Protein AF-A0A935E9D1-F1 (afdb_monomer_lite)

Structure (mmCIF, N/CA/C/O backbone):
data_AF-A0A935E9D1-F1
#
_entry.id   AF-A0A935E9D1-F1
#
loop_
_atom_site.group_PDB
_atom_site.id
_atom_site.type_symbol
_atom_site.label_atom_id
_atom_site.label_alt_id
_atom_site.label_comp_id
_atom_site.label_asym_id
_atom_site.label_entity_id
_atom_site.label_seq_id
_atom_site.pdbx_PDB_ins_code
_atom_site.Cartn_x
_atom_site.Cartn_y
_atom_site.Cartn_z
_atom_site.occupancy
_atom_site.B_iso_or_equiv
_atom_site.auth_seq_id
_atom_site.auth_comp_id
_atom_site.auth_asym_id
_atom_site.auth_atom_id
_atom_site.pdbx_PDB_model_num
ATOM 1 N N . MET A 1 1 ? 6.656 -57.346 48.195 1.00 45.12 1 MET A N 1
ATOM 2 C CA . MET A 1 1 ? 5.787 -56.148 48.156 1.00 45.12 1 MET A CA 1
ATOM 3 C C . MET A 1 1 ? 5.168 -56.020 46.768 1.00 45.12 1 MET A C 1
ATOM 5 O O . MET A 1 1 ? 5.898 -55.745 45.829 1.00 45.12 1 MET A O 1
ATOM 9 N N . GLY A 1 2 ? 3.864 -56.265 46.610 1.00 57.28 2 GLY A N 1
ATOM 10 C CA . GLY A 1 2 ? 3.150 -55.960 45.361 1.00 57.28 2 GLY A CA 1
ATOM 11 C C . GLY A 1 2 ? 2.665 -54.502 45.363 1.00 57.28 2 GLY A C 1
ATOM 12 O O . GLY A 1 2 ? 2.294 -54.016 46.435 1.00 57.28 2 GLY A O 1
ATOM 13 N N . PRO A 1 3 ? 2.671 -53.785 44.225 1.00 51.19 3 PRO A N 1
ATOM 14 C CA . PRO A 1 3 ? 2.202 -52.402 44.175 1.00 51.19 3 PRO A CA 1
ATOM 15 C C . PRO A 1 3 ? 0.739 -52.309 44.640 1.00 51.19 3 PRO A C 1
ATOM 17 O O . PRO A 1 3 ? -0.125 -53.074 44.205 1.00 51.19 3 PRO A O 1
ATOM 20 N N . SER A 1 4 ? 0.477 -51.395 45.578 1.00 56.41 4 SER A N 1
ATOM 21 C CA . SER A 1 4 ? -0.816 -51.240 46.248 1.00 56.41 4 SER A CA 1
ATOM 22 C C . SER A 1 4 ? -1.916 -50.811 45.267 1.00 56.41 4 SER A C 1
ATOM 24 O O . SER A 1 4 ? -1.680 -50.059 44.325 1.00 56.41 4 SER A O 1
ATOM 26 N N . ARG A 1 5 ? -3.157 -51.269 45.494 1.00 59.28 5 ARG A N 1
ATOM 27 C CA . ARG A 1 5 ? -4.349 -51.028 44.644 1.00 59.28 5 ARG A CA 1
ATOM 28 C C . ARG A 1 5 ? -4.553 -49.567 44.190 1.00 59.28 5 ARG A C 1
ATOM 30 O O . ARG A 1 5 ? -5.165 -49.364 43.148 1.00 59.28 5 ARG A O 1
ATOM 37 N N . ARG A 1 6 ? -4.029 -48.577 44.929 1.00 57.31 6 ARG A N 1
ATOM 38 C CA . ARG A 1 6 ? -4.111 -47.136 44.617 1.00 57.31 6 ARG A CA 1
ATOM 39 C C . ARG A 1 6 ? -3.286 -46.705 43.394 1.00 57.31 6 ARG A C 1
ATOM 41 O O . ARG A 1 6 ? -3.688 -45.767 42.714 1.00 57.31 6 ARG A O 1
ATOM 48 N N . SER A 1 7 ? -2.173 -47.376 43.079 1.00 57.97 7 SER A N 1
ATOM 49 C CA . SER A 1 7 ? -1.353 -47.017 41.906 1.00 57.97 7 SER A CA 1
ATOM 50 C C . SER A 1 7 ? -1.991 -47.470 40.592 1.00 57.97 7 SER A C 1
ATOM 52 O O . SER A 1 7 ? -1.892 -46.787 39.577 1.00 57.97 7 SER A O 1
ATOM 54 N N . ARG A 1 8 ? -2.724 -48.588 40.629 1.00 64.75 8 ARG A N 1
ATOM 55 C CA . ARG A 1 8 ? -3.438 -49.133 39.468 1.00 64.75 8 ARG A CA 1
ATOM 56 C C . ARG A 1 8 ? -4.615 -48.246 39.069 1.00 64.75 8 ARG A C 1
ATOM 58 O O . ARG A 1 8 ? -4.820 -48.022 37.886 1.00 64.75 8 ARG A O 1
ATOM 65 N N . THR A 1 9 ? -5.357 -47.702 40.035 1.00 67.75 9 THR A N 1
ATOM 66 C CA . THR A 1 9 ? -6.478 -46.787 39.758 1.00 67.75 9 THR A CA 1
ATOM 67 C C . THR A 1 9 ? -6.006 -45.438 39.219 1.00 67.75 9 THR A C 1
ATOM 69 O O . THR A 1 9 ? -6.605 -44.929 38.281 1.00 67.75 9 THR A O 1
ATOM 72 N N . ALA A 1 10 ? -4.909 -44.884 39.749 1.00 69.25 10 ALA A N 1
ATOM 73 C CA . ALA A 1 10 ? -4.337 -43.631 39.250 1.00 69.25 10 ALA A CA 1
ATOM 74 C C . ALA A 1 10 ? -3.816 -43.765 37.807 1.00 69.25 10 ALA A C 1
ATOM 76 O O . ALA A 1 10 ? -4.046 -42.881 36.987 1.00 69.25 10 ALA A O 1
ATOM 77 N N . PHE A 1 11 ? -3.192 -44.901 37.477 1.00 73.50 11 PHE A N 1
ATOM 78 C CA . PHE A 1 11 ? -2.735 -45.198 36.119 1.00 73.50 11 PHE A CA 1
ATOM 79 C C . PHE A 1 11 ? -3.892 -45.243 35.107 1.00 73.50 11 PHE A C 1
ATOM 81 O O . PHE A 1 11 ? -3.803 -44.634 34.045 1.00 73.50 11 PHE A O 1
ATOM 88 N N . TRP A 1 12 ? -5.007 -45.899 35.453 1.00 76.12 12 TRP A N 1
ATOM 89 C CA . TRP A 1 12 ? -6.177 -45.967 34.570 1.00 76.12 12 TRP A CA 1
ATOM 90 C C . TRP A 1 12 ? -6.876 -44.616 34.385 1.00 76.12 12 TRP A C 1
ATOM 92 O O . TRP A 1 12 ? -7.316 -44.318 33.280 1.00 76.12 12 TRP A O 1
ATOM 102 N N . VAL A 1 13 ? -6.935 -43.774 35.421 1.00 79.44 13 VAL A N 1
ATOM 103 C CA . VAL A 1 13 ? -7.521 -42.424 35.311 1.00 79.44 13 VAL A CA 1
ATOM 104 C C . VAL A 1 13 ? -6.702 -41.540 34.367 1.00 79.44 13 VAL A C 1
ATOM 106 O O . VAL A 1 13 ? -7.280 -40.876 33.510 1.00 79.44 13 VAL A O 1
ATOM 109 N N . VAL A 1 14 ? -5.369 -41.569 34.472 1.00 77.94 14 VAL A N 1
ATOM 110 C CA . VAL A 1 14 ? -4.488 -40.803 33.572 1.00 77.94 14 VAL A CA 1
ATOM 111 C C . VAL A 1 14 ? -4.582 -41.327 32.138 1.00 77.94 14 VAL A C 1
ATOM 113 O O . VAL A 1 14 ? -4.739 -40.532 31.219 1.00 77.94 14 VAL A O 1
ATOM 116 N N . ALA A 1 15 ? -4.576 -42.650 31.938 1.00 80.12 15 ALA A N 1
ATOM 117 C CA . ALA A 1 15 ? -4.695 -43.245 30.606 1.00 80.12 15 ALA A CA 1
ATOM 118 C C . ALA A 1 15 ? -6.020 -42.879 29.908 1.00 80.12 15 ALA A C 1
ATOM 120 O O . ALA A 1 15 ? -6.023 -42.549 28.724 1.00 80.12 15 ALA A O 1
ATOM 121 N N . ILE A 1 16 ? -7.138 -42.887 30.643 1.00 85.38 16 ILE A N 1
ATOM 122 C CA . ILE A 1 16 ? -8.452 -42.501 30.109 1.00 85.38 16 ILE A CA 1
ATOM 123 C C . ILE A 1 16 ? -8.496 -41.000 29.800 1.00 85.38 16 ILE A C 1
ATOM 125 O O . ILE A 1 16 ? -8.962 -40.619 28.729 1.00 85.38 16 ILE A O 1
ATOM 129 N N . ALA A 1 17 ? -7.974 -40.147 30.686 1.00 82.75 17 ALA A N 1
ATOM 130 C CA . ALA A 1 17 ? -7.919 -38.705 30.446 1.00 82.75 17 ALA A CA 1
ATOM 131 C C . ALA A 1 17 ? -7.072 -38.363 29.207 1.00 82.75 17 ALA A C 1
ATOM 133 O O . ALA A 1 17 ? -7.501 -37.566 28.375 1.00 82.75 17 ALA A O 1
ATOM 134 N N . SER A 1 18 ? -5.915 -39.009 29.031 1.00 80.44 18 SER A N 1
ATOM 135 C CA . SER A 1 18 ? -5.076 -38.832 27.840 1.00 80.44 18 SER A CA 1
ATOM 136 C C . SER A 1 18 ? -5.777 -39.291 26.559 1.00 80.44 18 SER A C 1
ATOM 138 O O . SER A 1 18 ? -5.725 -38.579 25.561 1.00 80.44 18 SER A O 1
ATOM 140 N N . LEU A 1 19 ? -6.479 -40.430 26.581 1.00 86.69 19 LEU A N 1
ATOM 141 C CA . LEU A 1 19 ? -7.245 -40.909 25.424 1.00 86.69 19 LEU A CA 1
ATOM 142 C C . LEU A 1 19 ? -8.393 -39.961 25.048 1.00 86.69 19 LEU A C 1
ATOM 144 O O . LEU A 1 19 ? -8.610 -39.715 23.863 1.00 86.69 19 LEU A O 1
ATOM 148 N N . LEU A 1 20 ? -9.090 -39.387 26.033 1.00 87.25 20 LEU A N 1
ATOM 149 C CA . LEU A 1 20 ? -10.159 -38.412 25.792 1.00 87.25 20 LEU A CA 1
ATOM 150 C C . LEU A 1 20 ? -9.627 -37.108 25.186 1.00 87.25 20 LEU A C 1
ATOM 152 O O . LEU A 1 20 ? -10.236 -36.576 24.261 1.00 87.25 20 LEU A O 1
ATOM 156 N N . VAL A 1 21 ? -8.477 -36.616 25.659 1.00 85.38 21 VAL A N 1
ATOM 157 C CA . VAL A 1 21 ? -7.829 -35.421 25.093 1.00 85.38 21 VA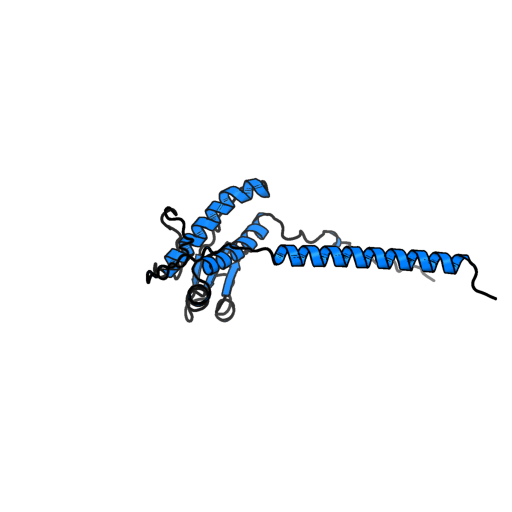L A CA 1
ATOM 158 C C . VAL A 1 21 ? -7.369 -35.677 23.656 1.00 85.38 21 VAL A C 1
ATOM 160 O O . VAL A 1 21 ? -7.621 -34.850 22.786 1.00 85.38 21 VAL A O 1
ATOM 163 N N . ILE A 1 22 ? -6.758 -36.834 23.3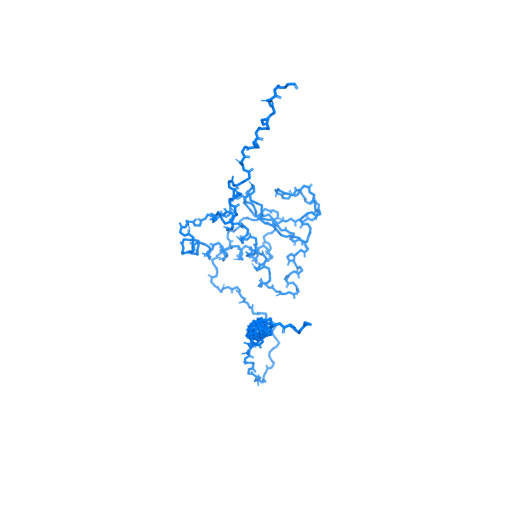78 1.00 86.31 22 ILE A N 1
ATOM 164 C CA . ILE A 1 22 ? -6.323 -37.200 22.020 1.00 86.31 22 ILE A CA 1
ATOM 165 C C . ILE A 1 22 ? -7.525 -37.309 21.071 1.00 86.31 22 ILE A C 1
ATOM 167 O O . ILE A 1 22 ? -7.464 -36.802 19.953 1.00 86.31 22 ILE A O 1
ATOM 171 N N . ALA A 1 23 ? -8.633 -37.911 21.515 1.00 85.94 23 ALA A N 1
ATOM 172 C CA . ALA A 1 23 ? -9.854 -38.010 20.716 1.00 85.94 23 ALA A CA 1
ATOM 173 C C . ALA A 1 23 ? -10.480 -36.633 20.423 1.00 85.94 23 ALA A C 1
ATOM 175 O O . ALA A 1 23 ? -10.897 -36.383 19.295 1.00 85.94 23 ALA A O 1
ATOM 176 N N . LEU A 1 24 ? -10.498 -35.727 21.408 1.00 83.81 24 LEU A N 1
ATOM 177 C CA . LEU A 1 24 ? -10.980 -34.352 21.234 1.00 83.81 24 LEU A CA 1
ATOM 178 C C . LEU A 1 24 ? -10.122 -33.565 20.240 1.00 83.81 24 LEU A C 1
ATOM 180 O O . LEU A 1 24 ? -10.662 -32.942 19.330 1.00 83.81 24 LEU A O 1
ATOM 184 N N . VAL A 1 25 ? -8.795 -33.626 20.374 1.00 85.56 25 VAL A N 1
ATOM 185 C CA . VAL A 1 25 ? -7.874 -32.955 19.443 1.00 85.56 25 VAL A CA 1
ATOM 186 C C . VAL A 1 25 ? -8.017 -33.532 18.033 1.00 85.56 25 VAL A C 1
ATOM 188 O O . VAL A 1 25 ? -8.099 -32.773 17.073 1.00 85.56 25 VAL A O 1
ATOM 191 N N . GLY A 1 26 ? -8.126 -34.858 17.899 1.00 82.94 26 GLY A N 1
ATOM 192 C CA . GLY A 1 26 ? -8.367 -35.512 16.612 1.00 82.94 26 GLY A CA 1
ATOM 193 C C . GLY A 1 26 ? -9.675 -35.068 15.953 1.00 82.94 26 GLY A C 1
ATOM 194 O O . GLY A 1 26 ? -9.677 -34.740 14.771 1.00 82.94 26 GLY A O 1
ATOM 195 N N . ALA A 1 27 ? -10.771 -34.985 16.713 1.00 80.75 27 ALA A N 1
ATOM 196 C CA . ALA A 1 27 ? -12.063 -34.531 16.198 1.00 80.75 27 ALA A CA 1
ATOM 197 C C . ALA A 1 27 ? -12.033 -33.063 15.739 1.00 80.75 27 ALA A C 1
ATOM 199 O O . ALA A 1 27 ? -12.597 -32.741 14.696 1.00 80.75 27 ALA A O 1
ATOM 200 N N . VAL A 1 28 ? -11.341 -32.185 16.474 1.00 81.50 28 VAL A N 1
ATOM 201 C CA . VAL A 1 28 ? -11.174 -30.774 16.086 1.00 81.50 28 VAL A CA 1
ATOM 202 C C . VAL A 1 28 ? -10.338 -30.651 14.813 1.00 81.50 28 VAL A C 1
ATOM 204 O O . VAL A 1 28 ? -10.733 -29.930 13.903 1.00 81.50 28 VAL A O 1
ATOM 207 N N . LEU A 1 29 ? -9.226 -31.385 14.703 1.00 72.62 29 LEU A N 1
ATOM 208 C CA . LEU A 1 29 ? -8.377 -31.353 13.506 1.00 72.62 29 LEU A CA 1
ATOM 209 C C . LEU A 1 29 ? -9.104 -31.886 12.265 1.00 72.62 29 LEU A C 1
ATOM 211 O O . LEU A 1 29 ? -8.996 -31.292 11.195 1.00 72.62 29 LEU A O 1
ATOM 215 N N . VAL A 1 30 ? -9.886 -32.961 12.405 1.00 75.75 30 VAL A N 1
ATOM 216 C CA . VAL A 1 30 ? -10.721 -33.482 11.311 1.00 75.75 30 VAL A CA 1
ATOM 217 C C . VAL A 1 30 ? -11.824 -32.487 10.945 1.00 75.75 30 VAL A C 1
ATOM 219 O O . VAL A 1 30 ? -12.042 -32.253 9.763 1.00 75.75 30 VAL A O 1
ATOM 222 N N . GLY A 1 31 ? -12.476 -31.853 11.924 1.00 59.47 31 GLY A N 1
ATOM 223 C CA . GLY A 1 31 ? -13.499 -30.833 11.673 1.00 59.47 31 GLY A CA 1
ATOM 224 C C . GLY A 1 31 ? -12.958 -29.607 10.930 1.00 59.47 31 GLY A C 1
ATOM 225 O O . GLY A 1 31 ? -13.587 -29.147 9.982 1.00 59.47 31 GLY A O 1
ATOM 226 N N . VAL A 1 32 ? -11.769 -29.121 11.303 1.00 68.50 32 VAL A N 1
ATOM 227 C CA . VAL A 1 32 ? -11.092 -28.012 10.606 1.00 68.50 32 VAL A CA 1
ATOM 228 C C . VAL A 1 32 ? -10.689 -28.418 9.186 1.00 68.50 32 VAL A C 1
ATOM 230 O O . VAL A 1 32 ? -10.895 -27.645 8.256 1.00 68.50 32 VAL A O 1
ATOM 233 N N . PHE A 1 33 ? -10.179 -29.640 8.993 1.00 62.31 33 PHE A N 1
ATOM 234 C CA . PHE A 1 33 ? -9.811 -30.138 7.666 1.00 62.31 33 PHE A CA 1
ATOM 235 C C . PHE A 1 33 ? -11.032 -30.327 6.752 1.00 62.31 33 PHE A C 1
ATOM 237 O O . PHE A 1 33 ? -10.992 -29.934 5.590 1.00 62.31 33 PHE A O 1
ATOM 244 N N . VAL A 1 34 ? -12.138 -30.885 7.251 1.00 63.34 34 VAL A N 1
ATOM 245 C CA . VAL A 1 34 ? -13.373 -31.045 6.461 1.00 63.34 34 VAL A CA 1
ATOM 246 C C . VAL A 1 34 ? -13.968 -29.679 6.108 1.00 63.34 34 VAL A C 1
ATOM 248 O O . VAL A 1 34 ? -14.241 -29.439 4.938 1.00 63.34 34 VAL A O 1
ATOM 251 N N . ALA A 1 35 ? -14.035 -28.738 7.056 1.00 58.34 35 ALA A N 1
ATOM 252 C CA . ALA A 1 35 ? -14.505 -27.378 6.780 1.00 58.34 35 ALA A CA 1
ATOM 253 C C . ALA A 1 35 ? -13.633 -26.631 5.752 1.00 58.34 35 ALA A C 1
ATOM 255 O O . ALA A 1 35 ? -14.146 -25.806 5.006 1.00 58.34 35 ALA A O 1
ATOM 256 N N . SER A 1 36 ? -12.331 -26.932 5.673 1.00 59.62 36 SER A N 1
ATOM 257 C CA . SER A 1 36 ? -11.451 -26.359 4.643 1.00 59.62 36 SER A CA 1
ATOM 258 C C . SER A 1 36 ? -11.595 -26.992 3.253 1.00 59.62 36 SER A C 1
ATOM 260 O O . SER A 1 36 ? -11.120 -26.410 2.282 1.00 59.62 36 SER A O 1
ATOM 262 N N . ASN A 1 37 ? -12.231 -28.166 3.142 1.00 55.91 37 ASN A N 1
ATOM 263 C CA . ASN A 1 37 ? -12.386 -28.892 1.876 1.00 55.91 37 ASN A CA 1
ATOM 264 C C . ASN A 1 37 ? -13.782 -28.757 1.247 1.00 55.91 37 ASN A C 1
ATOM 266 O O . ASN A 1 37 ? -13.957 -29.156 0.100 1.00 55.91 37 ASN A O 1
ATOM 270 N N . GLU A 1 38 ? -14.760 -28.176 1.943 1.00 54.03 38 GLU A N 1
ATOM 271 C CA . GLU A 1 38 ? -16.096 -27.909 1.392 1.00 54.03 38 GLU A CA 1
ATOM 272 C C . GLU A 1 38 ? -16.164 -26.508 0.759 1.00 54.03 38 GLU A C 1
ATOM 274 O O . GLU A 1 38 ? -16.932 -25.647 1.174 1.00 54.03 38 GLU A O 1
ATOM 279 N N . ASN A 1 39 ? -15.346 -26.280 -0.272 1.00 55.00 39 ASN A N 1
ATOM 280 C CA . ASN A 1 39 ? -15.583 -25.226 -1.263 1.00 55.00 39 ASN A CA 1
ATOM 281 C C . ASN A 1 39 ? -16.191 -25.873 -2.517 1.00 55.00 39 ASN A C 1
ATOM 283 O O . ASN A 1 39 ? -15.549 -25.957 -3.564 1.00 55.00 39 ASN A O 1
ATOM 287 N N . ASP A 1 40 ? -17.430 -26.355 -2.413 1.00 44.50 40 ASP A N 1
ATOM 288 C CA . ASP A 1 40 ? -18.203 -26.793 -3.578 1.00 44.50 40 ASP A CA 1
ATOM 289 C C . ASP A 1 40 ? -18.719 -25.561 -4.339 1.00 44.50 40 ASP A C 1
ATOM 291 O O . ASP A 1 40 ? -19.842 -25.090 -4.155 1.00 44.50 40 ASP A O 1
ATOM 295 N N . VAL A 1 41 ? -17.887 -25.022 -5.233 1.00 51.00 41 VAL A N 1
ATOM 296 C CA . VAL A 1 41 ? -18.374 -24.164 -6.319 1.00 51.00 41 VAL A CA 1
ATOM 297 C C . VAL A 1 41 ? -19.058 -25.077 -7.333 1.00 51.00 41 VAL A C 1
ATOM 299 O O . VAL A 1 41 ? -18.409 -25.781 -8.106 1.00 51.00 41 VAL A O 1
ATOM 302 N N . ALA A 1 42 ? -20.389 -25.077 -7.335 1.00 41.97 42 ALA A N 1
ATOM 303 C CA . ALA A 1 42 ? -21.180 -25.750 -8.356 1.00 41.97 42 ALA A CA 1
ATOM 304 C C . ALA A 1 42 ? -20.981 -25.063 -9.722 1.00 41.97 42 ALA A C 1
ATOM 306 O O . ALA A 1 42 ? -21.711 -24.144 -10.090 1.00 41.97 42 ALA A O 1
ATOM 307 N N . VAL A 1 43 ? -19.992 -25.516 -10.497 1.00 42.06 43 VAL A N 1
ATOM 308 C CA . VAL A 1 43 ? -19.837 -25.144 -11.909 1.00 42.06 43 VAL A CA 1
ATOM 309 C C . VAL A 1 43 ? -20.866 -25.925 -12.727 1.00 42.06 43 VAL A C 1
ATOM 311 O O . VAL A 1 43 ? -20.714 -27.116 -12.999 1.00 42.06 43 VAL A O 1
ATOM 314 N N . SER A 1 44 ? -21.940 -25.249 -13.131 1.00 45.91 44 SER A N 1
ATOM 315 C CA . SER A 1 44 ? -22.871 -25.769 -14.132 1.00 45.91 44 SER A CA 1
ATOM 316 C C . SER A 1 44 ? -22.202 -25.745 -15.510 1.00 45.91 44 SER A C 1
ATOM 318 O O . SER A 1 44 ? -22.143 -24.706 -16.163 1.00 45.91 44 SER A O 1
ATOM 320 N N . ASN A 1 45 ? -21.720 -26.901 -15.972 1.00 47.16 45 ASN A N 1
ATOM 321 C CA . ASN A 1 45 ? -21.210 -27.087 -17.332 1.00 47.16 45 ASN A CA 1
ATOM 322 C C . ASN A 1 45 ? -22.354 -27.023 -18.359 1.00 47.16 45 ASN A C 1
ATOM 324 O O . ASN A 1 45 ? -22.981 -28.034 -18.677 1.00 47.16 45 ASN A O 1
ATOM 328 N N . GLY A 1 46 ? -22.610 -25.828 -18.893 1.00 37.53 46 GLY A N 1
ATOM 329 C CA . GLY A 1 46 ? -23.425 -25.599 -20.084 1.00 37.53 46 GLY A CA 1
ATOM 330 C C . GLY A 1 46 ? -22.537 -25.146 -21.238 1.00 37.53 46 GLY A C 1
ATOM 331 O O . GLY A 1 46 ? -21.958 -24.068 -21.197 1.00 37.53 46 GLY A O 1
ATOM 332 N N . ALA A 1 47 ? -22.403 -25.989 -22.256 1.00 48.53 47 ALA A N 1
ATOM 333 C CA . ALA A 1 47 ? -21.568 -25.749 -23.422 1.00 48.53 47 ALA A CA 1
ATOM 334 C C . ALA A 1 47 ? -22.001 -24.506 -24.223 1.00 48.53 47 ALA A C 1
ATOM 336 O O . ALA A 1 47 ? -23.033 -24.521 -24.887 1.00 48.53 47 ALA A O 1
ATOM 337 N N . ALA A 1 48 ? -21.149 -23.485 -24.243 1.00 36.56 48 ALA A N 1
ATOM 338 C CA . ALA A 1 48 ? -20.892 -22.632 -25.397 1.00 36.56 48 ALA A CA 1
ATOM 339 C C . ALA A 1 48 ? -19.549 -21.935 -25.165 1.00 36.56 48 ALA A C 1
ATOM 341 O O . ALA A 1 48 ? -19.282 -21.442 -24.076 1.00 36.56 48 ALA A O 1
ATOM 342 N N . ARG A 1 49 ? -18.691 -21.920 -26.182 1.00 42.50 49 ARG A N 1
ATOM 343 C CA . ARG A 1 49 ? -17.456 -21.139 -26.195 1.00 42.50 49 ARG A CA 1
ATOM 344 C C . ARG A 1 49 ? -17.777 -19.748 -26.744 1.00 42.50 49 ARG A C 1
ATOM 346 O O . ARG A 1 49 ? -18.091 -19.663 -27.931 1.00 42.50 49 ARG A O 1
ATOM 353 N N . PRO A 1 50 ? -17.613 -18.683 -25.951 1.00 38.56 50 PRO A N 1
ATOM 354 C CA . PRO A 1 50 ? -17.109 -17.419 -26.451 1.00 38.56 50 PRO A CA 1
ATOM 355 C C . PRO A 1 50 ? -15.641 -17.290 -26.053 1.00 38.56 50 PRO A C 1
ATOM 357 O O . PRO A 1 50 ? -15.233 -17.593 -24.935 1.00 38.56 50 PRO A O 1
ATOM 360 N N . THR A 1 51 ? -14.833 -16.892 -27.022 1.00 43.56 51 THR A N 1
ATOM 361 C CA . THR A 1 51 ? -13.461 -16.451 -26.823 1.00 43.56 51 THR A CA 1
ATOM 362 C C . THR A 1 51 ? -13.521 -15.082 -26.153 1.00 43.56 51 THR A C 1
ATOM 364 O O . THR A 1 51 ? -13.634 -14.080 -26.844 1.00 43.56 51 THR A O 1
ATOM 367 N N . GLU A 1 52 ? -13.495 -15.041 -24.829 1.00 41.09 52 GLU A N 1
ATOM 368 C CA . GLU A 1 52 ? -13.215 -13.828 -24.067 1.00 41.09 52 GLU A CA 1
ATOM 369 C C . GLU A 1 52 ? -12.602 -14.281 -22.745 1.00 41.09 52 GLU A C 1
ATOM 371 O O . GLU A 1 52 ? -13.178 -15.094 -22.021 1.00 41.09 52 GLU A O 1
ATOM 376 N N . THR A 1 53 ? -11.374 -13.849 -22.478 1.00 39.75 53 THR A N 1
ATOM 377 C CA . THR A 1 53 ? -10.738 -14.026 -21.175 1.00 39.75 53 THR A CA 1
ATOM 378 C C . THR A 1 53 ? -11.470 -13.103 -20.207 1.00 39.75 53 THR A C 1
ATOM 380 O O . THR A 1 53 ? -11.002 -12.011 -19.916 1.00 39.75 53 THR A O 1
ATOM 383 N N . THR A 1 54 ? -12.652 -13.508 -19.742 1.00 41.72 54 THR A N 1
ATOM 384 C CA . THR A 1 54 ? -13.299 -12.889 -18.586 1.00 41.72 54 THR A CA 1
ATOM 385 C C . THR A 1 54 ? -12.525 -13.354 -17.359 1.00 41.72 54 THR A C 1
ATOM 387 O O . THR A 1 54 ? -12.878 -14.322 -16.684 1.00 41.72 54 THR A O 1
ATOM 390 N N . GLN A 1 55 ? -11.388 -12.705 -17.122 1.00 49.75 55 GLN A N 1
ATOM 391 C CA . GLN A 1 55 ? -10.868 -12.570 -15.773 1.00 49.75 55 GLN A CA 1
ATOM 392 C C . GLN A 1 55 ? -11.996 -11.937 -14.955 1.00 49.75 55 GLN A C 1
ATOM 394 O O . GLN A 1 55 ? -12.546 -10.958 -15.438 1.00 49.75 55 GLN A O 1
ATOM 399 N N . PRO A 1 56 ? -12.392 -12.475 -13.789 1.00 42.41 56 PRO A N 1
ATOM 400 C CA . PRO A 1 56 ? -13.438 -11.856 -12.996 1.00 42.41 56 PRO A CA 1
ATOM 401 C C . PRO A 1 56 ? -12.960 -10.462 -12.598 1.00 42.41 56 PRO A C 1
ATOM 403 O O . PRO A 1 56 ? -12.089 -10.300 -11.738 1.00 42.41 56 PRO A O 1
ATOM 406 N N . ASP A 1 57 ? -13.518 -9.475 -1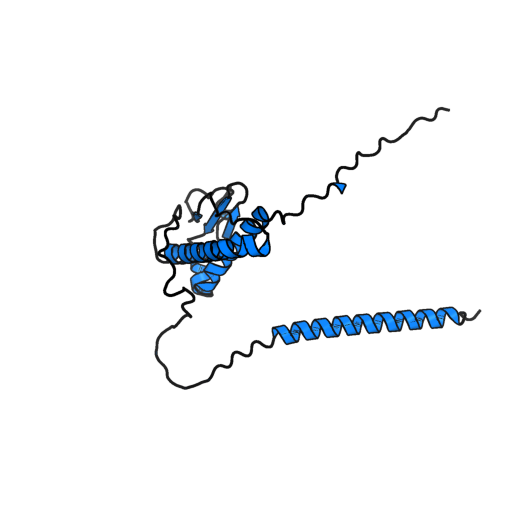3.282 1.00 53.34 57 ASP A N 1
ATOM 407 C CA . ASP A 1 57 ? -13.376 -8.050 -13.084 1.00 53.34 57 ASP A CA 1
ATOM 408 C C . ASP A 1 57 ? -13.921 -7.765 -11.683 1.00 53.34 57 ASP A C 1
ATOM 410 O O . ASP A 1 57 ? -15.097 -7.511 -11.445 1.00 53.34 57 ASP A O 1
ATOM 414 N N . SER A 1 58 ? -13.032 -7.941 -10.708 1.00 50.62 58 SER A N 1
ATOM 415 C CA . SER A 1 58 ? -13.306 -7.737 -9.286 1.00 50.62 58 SER A CA 1
ATOM 416 C C . SER A 1 58 ? -13.276 -6.247 -8.931 1.00 50.62 58 SER A C 1
ATOM 418 O O . SER A 1 58 ? -13.525 -5.880 -7.786 1.00 50.62 58 SER A O 1
ATOM 420 N N . ALA A 1 59 ? -12.978 -5.387 -9.911 1.00 51.34 59 ALA A N 1
ATOM 421 C CA . ALA A 1 59 ? -13.161 -3.954 -9.801 1.00 51.34 59 ALA A CA 1
ATOM 422 C C . ALA A 1 59 ? -14.665 -3.653 -9.802 1.00 51.34 59 ALA A C 1
ATOM 424 O O . ALA A 1 59 ? -15.398 -4.069 -10.700 1.00 51.34 59 ALA A O 1
ATOM 425 N N . LYS A 1 60 ? -15.144 -2.938 -8.780 1.00 51.00 60 LYS A N 1
ATOM 426 C CA . LYS A 1 60 ? -16.527 -2.450 -8.766 1.00 51.00 60 LYS A CA 1
ATOM 427 C C . LYS A 1 60 ? -16.740 -1.559 -10.004 1.00 51.00 60 LYS A C 1
ATOM 429 O O . LYS A 1 60 ? -15.974 -0.612 -10.164 1.00 51.00 60 LYS A O 1
ATOM 434 N N . PRO A 1 61 ? -17.790 -1.787 -10.818 1.00 45.88 61 PRO A N 1
ATOM 435 C CA . PRO A 1 61 ? -18.074 -0.991 -12.021 1.00 45.88 61 PRO A CA 1
ATOM 436 C C . PRO A 1 61 ? -18.271 0.514 -11.770 1.00 45.88 61 PRO A C 1
ATOM 438 O O . PRO A 1 61 ? -18.166 1.302 -12.701 1.00 45.88 61 PRO A O 1
ATOM 441 N N . ASP A 1 62 ? -18.539 0.899 -10.518 1.00 44.88 62 ASP A N 1
ATOM 442 C CA . ASP A 1 62 ? -18.775 2.277 -10.072 1.00 44.88 62 ASP A CA 1
ATOM 443 C C . ASP A 1 62 ? -17.780 2.707 -8.975 1.00 44.88 62 ASP A C 1
ATOM 445 O O . ASP A 1 62 ? -18.128 3.482 -8.078 1.00 44.88 62 ASP A O 1
ATOM 449 N N . ALA A 1 63 ? -16.558 2.159 -8.974 1.00 50.78 63 ALA A N 1
ATOM 450 C CA . ALA A 1 63 ? -15.517 2.667 -8.086 1.00 50.78 63 ALA A CA 1
ATOM 451 C C . ALA A 1 63 ? -15.321 4.177 -8.357 1.00 50.78 63 ALA A C 1
ATOM 453 O O . ALA A 1 63 ? -15.236 4.573 -9.523 1.00 50.78 63 ALA A O 1
ATOM 454 N N . PRO A 1 64 ? -15.306 5.038 -7.319 1.00 49.31 64 PRO A N 1
ATOM 455 C CA . PRO A 1 64 ? -15.030 6.459 -7.496 1.00 49.31 64 PRO A CA 1
ATOM 456 C C . PRO A 1 64 ? -13.740 6.652 -8.293 1.00 49.31 64 PRO A C 1
ATOM 458 O O . PRO A 1 64 ? -12.797 5.885 -8.105 1.00 49.31 64 PRO A O 1
ATOM 461 N N . ALA A 1 65 ? -13.702 7.677 -9.151 1.00 52.19 65 ALA A N 1
ATOM 462 C CA . ALA A 1 65 ? -12.486 8.045 -9.867 1.00 52.19 65 ALA A CA 1
ATOM 463 C C . ALA A 1 65 ? -11.314 8.142 -8.879 1.00 52.19 65 ALA A C 1
ATOM 465 O O . ALA A 1 65 ? -11.422 8.791 -7.834 1.00 52.19 65 ALA A O 1
ATOM 466 N N . VAL A 1 66 ? -10.238 7.437 -9.209 1.00 57.94 66 VAL A N 1
ATOM 467 C CA . VAL A 1 66 ? -9.048 7.294 -8.381 1.00 57.94 66 VAL A CA 1
ATOM 468 C C . VAL A 1 66 ? -8.259 8.597 -8.459 1.00 57.94 66 VAL A C 1
ATOM 470 O O . VAL A 1 66 ? -7.668 8.900 -9.487 1.00 57.94 66 VAL A O 1
ATOM 473 N N . ASP A 1 67 ? -8.276 9.384 -7.386 1.00 72.06 67 ASP A N 1
ATOM 474 C CA . ASP A 1 67 ? -7.388 10.544 -7.205 1.00 72.06 67 ASP A CA 1
ATOM 475 C C . ASP A 1 67 ? -6.435 10.244 -6.041 1.00 72.06 67 ASP A C 1
ATOM 477 O O . ASP A 1 67 ? -6.464 10.873 -4.981 1.00 72.06 67 ASP A O 1
ATOM 481 N N . VAL A 1 68 ? -5.677 9.156 -6.195 1.00 88.19 68 VAL A N 1
ATOM 482 C CA . VAL A 1 68 ? -4.631 8.754 -5.255 1.00 88.19 68 VAL A CA 1
ATOM 483 C C . VAL A 1 68 ? -3.302 9.192 -5.866 1.00 88.19 68 VAL A C 1
ATOM 485 O O . VAL A 1 68 ? -2.865 8.560 -6.822 1.00 88.19 68 VAL A O 1
ATOM 488 N N . PRO A 1 69 ? -2.656 10.256 -5.359 1.00 92.38 69 PRO A N 1
ATOM 489 C CA . PRO A 1 69 ? -1.355 10.667 -5.869 1.00 92.38 69 PRO A CA 1
ATOM 490 C C . PRO A 1 69 ? -0.300 9.618 -5.504 1.00 92.38 69 PRO A C 1
ATOM 492 O O . P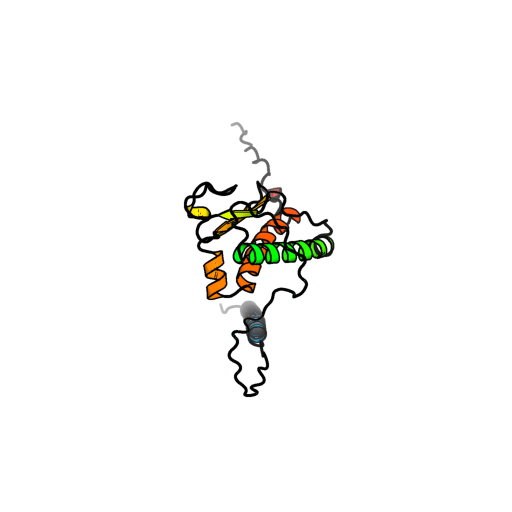RO A 1 69 ? -0.084 9.338 -4.319 1.00 92.38 69 PRO A O 1
ATOM 495 N N . ILE A 1 70 ? 0.338 9.047 -6.526 1.00 95.62 70 ILE A N 1
ATOM 496 C CA . ILE A 1 70 ? 1.407 8.055 -6.403 1.00 95.62 70 ILE A CA 1
ATOM 497 C C . ILE A 1 70 ? 2.725 8.718 -6.804 1.00 95.62 70 ILE A C 1
ATOM 499 O O . ILE A 1 70 ? 2.930 9.122 -7.946 1.00 95.62 70 ILE A O 1
ATOM 503 N N . GLU A 1 71 ? 3.634 8.845 -5.845 1.00 95.69 71 GLU A N 1
ATOM 504 C CA . GLU A 1 71 ? 4.982 9.347 -6.089 1.00 95.69 71 GLU A CA 1
ATOM 505 C C . GLU A 1 71 ? 5.801 8.282 -6.823 1.00 95.69 71 GLU A C 1
ATOM 507 O O . GLU A 1 71 ? 5.844 7.127 -6.398 1.00 95.69 71 GLU A O 1
ATOM 512 N N . GLY A 1 72 ? 6.463 8.669 -7.914 1.00 92.69 72 GLY A N 1
ATOM 513 C CA . GLY A 1 72 ? 7.202 7.734 -8.774 1.00 92.69 72 GLY A CA 1
ATOM 514 C C . GLY A 1 72 ? 6.325 6.924 -9.736 1.00 92.69 72 GLY A C 1
ATOM 515 O O . GLY A 1 72 ? 6.869 6.139 -10.509 1.00 92.69 72 GLY A O 1
ATOM 516 N N . GLY A 1 73 ? 5.006 7.142 -9.709 1.00 88.38 73 GLY A N 1
ATOM 517 C CA . GLY A 1 73 ? 4.066 6.593 -10.682 1.00 88.38 73 GLY A CA 1
ATOM 518 C C . GLY A 1 73 ? 4.170 7.262 -12.055 1.00 88.38 73 GLY A C 1
ATOM 519 O O . GLY A 1 73 ? 4.731 8.356 -12.200 1.00 88.38 73 GLY A O 1
ATOM 520 N N . ASP A 1 74 ? 3.628 6.593 -13.068 1.00 88.19 74 ASP A N 1
ATOM 521 C CA . ASP A 1 74 ? 3.523 7.074 -14.447 1.00 88.19 74 ASP A CA 1
ATOM 522 C C . ASP A 1 74 ? 2.074 7.317 -14.912 1.00 88.19 74 ASP A C 1
ATOM 524 O O . ASP A 1 74 ? 1.857 7.646 -16.082 1.00 88.19 74 ASP A O 1
ATOM 528 N N . ASP A 1 75 ? 1.105 7.207 -13.993 1.00 85.06 75 ASP A N 1
ATOM 529 C CA . ASP A 1 75 ? -0.339 7.317 -14.242 1.00 85.06 75 ASP A CA 1
ATOM 530 C C . ASP A 1 75 ? -0.854 6.282 -15.272 1.00 85.06 75 ASP A C 1
ATOM 532 O O . ASP A 1 75 ? -1.861 6.505 -15.954 1.00 85.06 75 ASP A O 1
ATOM 536 N N . GLY A 1 76 ? -0.150 5.154 -15.428 1.00 89.94 76 GLY A N 1
ATOM 537 C CA . GLY A 1 76 ? -0.532 4.046 -16.299 1.00 89.94 76 GLY A CA 1
ATOM 538 C C . GLY A 1 76 ? -1.585 3.103 -15.700 1.00 89.94 76 GLY A C 1
ATOM 539 O O . GLY A 1 76 ? -2.059 3.271 -14.578 1.00 89.94 76 GLY A O 1
ATOM 540 N N . ASP A 1 77 ? -1.925 2.046 -16.447 1.00 90.44 77 ASP A N 1
ATOM 541 C CA . ASP A 1 77 ? -2.950 1.062 -16.052 1.00 90.44 77 ASP A CA 1
ATOM 542 C C . ASP A 1 77 ? -2.647 0.382 -14.698 1.00 90.44 77 ASP A C 1
ATOM 544 O O . ASP A 1 77 ? -3.562 -0.007 -13.966 1.00 90.44 77 ASP A O 1
ATOM 548 N N . LEU A 1 78 ? -1.361 0.207 -14.364 1.00 90.81 78 LEU A N 1
ATOM 549 C CA . LEU A 1 78 ? -0.944 -0.367 -13.083 1.00 90.81 78 LEU A CA 1
ATOM 550 C C . LEU A 1 78 ? -1.199 0.600 -11.925 1.00 90.81 78 LEU A C 1
ATOM 552 O O . LEU A 1 78 ? -1.791 0.188 -10.927 1.00 90.81 78 LEU A O 1
ATOM 556 N N . ASP A 1 79 ? -0.854 1.877 -12.083 1.00 93.56 79 ASP A N 1
ATOM 557 C CA . ASP A 1 79 ? -1.152 2.916 -11.096 1.00 93.56 79 ASP A CA 1
ATOM 558 C C . ASP A 1 79 ? -2.662 3.092 -10.902 1.00 93.56 79 ASP A C 1
ATOM 560 O O . ASP A 1 79 ? -3.127 3.227 -9.768 1.00 93.56 79 ASP A O 1
ATOM 564 N N . GLU A 1 80 ? -3.459 3.007 -11.974 1.00 93.31 80 GLU A N 1
ATOM 565 C CA . GLU A 1 80 ? -4.923 3.030 -11.874 1.00 93.31 80 GLU A CA 1
ATOM 566 C C . GLU A 1 80 ? -5.444 1.836 -11.056 1.00 93.31 80 GLU A C 1
ATOM 568 O O . GLU A 1 80 ? -6.270 2.005 -10.151 1.00 93.31 80 GLU A O 1
ATOM 573 N N . LEU A 1 81 ? -4.929 0.628 -11.314 1.00 94.19 81 LEU A N 1
ATOM 574 C CA . LEU A 1 81 ? -5.282 -0.575 -10.557 1.00 94.19 81 LEU A CA 1
ATOM 575 C C . LEU A 1 81 ? -4.895 -0.453 -9.075 1.00 94.19 81 LEU A C 1
ATOM 577 O O . LEU A 1 81 ? -5.701 -0.771 -8.192 1.00 94.19 81 LEU A O 1
ATOM 581 N N . VAL A 1 82 ? -3.670 -0.009 -8.793 1.00 96.00 82 VAL A N 1
ATOM 582 C CA . VAL A 1 82 ? -3.159 0.170 -7.430 1.00 96.00 82 VAL A CA 1
ATOM 583 C C . VAL A 1 82 ? -3.957 1.244 -6.698 1.00 96.00 82 VAL A C 1
ATOM 585 O O . VAL A 1 82 ? -4.434 1.016 -5.584 1.00 96.00 82 VAL A O 1
ATOM 588 N N . GLY A 1 83 ? -4.179 2.393 -7.328 1.00 95.81 83 GLY A N 1
ATOM 589 C CA . GLY A 1 83 ? -4.953 3.478 -6.745 1.00 95.81 83 GLY A CA 1
ATOM 590 C C . GLY A 1 83 ? -6.423 3.097 -6.519 1.00 95.81 83 GLY A C 1
ATOM 591 O O . GLY A 1 83 ? -7.005 3.481 -5.497 1.00 95.81 83 GLY A O 1
ATOM 592 N N . ALA A 1 84 ? -7.019 2.267 -7.384 1.00 94.81 84 ALA A N 1
ATOM 593 C CA . ALA A 1 84 ? -8.348 1.697 -7.155 1.00 94.81 84 ALA A CA 1
ATOM 594 C C . ALA A 1 84 ? -8.369 0.785 -5.918 1.00 94.81 84 ALA A C 1
ATOM 596 O O . ALA A 1 84 ? -9.271 0.902 -5.082 1.00 94.81 84 ALA A O 1
ATOM 597 N N . ALA A 1 85 ? -7.357 -0.076 -5.755 1.00 96.19 85 ALA A N 1
ATOM 598 C CA . ALA A 1 85 ? -7.220 -0.917 -4.568 1.00 96.19 85 ALA A CA 1
ATOM 599 C C . ALA A 1 85 ? -7.073 -0.073 -3.291 1.00 96.19 85 ALA A C 1
ATOM 601 O O . ALA A 1 85 ? -7.803 -0.290 -2.323 1.00 96.19 85 ALA A O 1
ATOM 602 N N . ILE A 1 86 ? -6.191 0.932 -3.301 1.00 96.69 86 ILE A N 1
ATOM 603 C CA . ILE A 1 86 ? -6.003 1.866 -2.181 1.00 96.69 86 ILE A CA 1
ATOM 604 C C . ILE A 1 86 ? -7.324 2.561 -1.831 1.00 96.69 86 ILE A C 1
ATOM 606 O O . ILE A 1 86 ? -7.697 2.633 -0.659 1.00 96.69 86 ILE A O 1
ATOM 610 N N . THR A 1 87 ? -8.062 3.038 -2.833 1.00 95.44 87 THR A N 1
ATOM 611 C CA . THR A 1 87 ? -9.353 3.709 -2.634 1.00 95.44 87 THR A CA 1
ATOM 612 C C . THR A 1 87 ? -10.368 2.795 -1.942 1.00 95.44 87 THR A C 1
ATOM 614 O O . THR A 1 87 ? -10.978 3.201 -0.949 1.00 95.44 87 THR A O 1
ATOM 617 N N . ASP A 1 88 ? -10.523 1.549 -2.405 1.00 95.31 88 ASP A N 1
ATOM 618 C CA . ASP A 1 88 ? -11.466 0.591 -1.808 1.00 95.31 88 ASP A CA 1
ATOM 619 C C . ASP A 1 88 ? -11.062 0.202 -0.376 1.00 95.31 88 ASP A C 1
ATOM 621 O O . ASP A 1 88 ? -11.902 0.183 0.527 1.00 95.31 88 ASP A O 1
ATOM 625 N N . ILE A 1 89 ? -9.766 -0.010 -0.123 1.00 96.81 89 ILE A N 1
ATOM 626 C CA . ILE A 1 89 ? -9.247 -0.335 1.212 1.00 96.81 89 ILE A CA 1
ATOM 627 C C . ILE A 1 89 ? -9.485 0.821 2.197 1.00 96.81 89 ILE A C 1
ATOM 629 O O . ILE A 1 89 ? -9.913 0.594 3.335 1.00 96.81 89 ILE A O 1
ATOM 633 N N . GLN A 1 90 ? -9.232 2.068 1.787 1.00 95.50 90 GLN A N 1
ATOM 634 C CA . GLN A 1 90 ? -9.494 3.239 2.629 1.00 95.50 90 GLN A CA 1
ATOM 635 C C . GLN A 1 90 ? -10.990 3.414 2.911 1.00 95.50 90 GLN A C 1
ATOM 637 O O . GLN A 1 90 ? -11.368 3.704 4.051 1.00 95.50 90 GLN A O 1
ATOM 642 N N . ALA A 1 91 ? -11.848 3.197 1.911 1.00 95.62 91 ALA A N 1
ATOM 643 C CA . ALA A 1 91 ? -13.298 3.233 2.088 1.00 95.62 91 ALA A CA 1
ATOM 644 C C . ALA A 1 91 ? -13.763 2.165 3.091 1.00 95.62 91 ALA A C 1
ATOM 646 O O . ALA A 1 91 ? -14.481 2.479 4.041 1.00 95.62 91 ALA A O 1
ATOM 647 N N . PHE A 1 92 ? -13.274 0.929 2.954 1.00 96.94 92 PHE A N 1
ATOM 648 C CA . PHE A 1 92 ? -13.559 -0.150 3.897 1.00 96.94 92 PHE A CA 1
ATOM 649 C C . PHE A 1 92 ? -13.169 0.232 5.330 1.00 96.94 92 PHE A C 1
ATOM 651 O O . PHE A 1 92 ? -13.983 0.133 6.248 1.00 96.94 92 PHE A O 1
ATOM 658 N N . TRP A 1 93 ? -11.945 0.720 5.548 1.00 97.56 93 TRP A N 1
ATOM 659 C CA . TRP A 1 93 ? -11.491 1.056 6.900 1.00 97.56 93 TRP A CA 1
ATOM 660 C C . TRP A 1 93 ? -12.152 2.298 7.488 1.00 97.56 93 TRP A C 1
ATOM 662 O O . TRP A 1 93 ? -12.306 2.355 8.710 1.00 97.56 93 TRP A O 1
ATOM 672 N N . THR A 1 94 ? -12.621 3.226 6.651 1.00 96.88 94 THR A N 1
ATOM 673 C CA . THR A 1 94 ? -13.473 4.345 7.084 1.00 96.88 94 THR A CA 1
ATOM 674 C C . THR A 1 94 ? -14.718 3.841 7.815 1.00 96.88 94 THR A C 1
ATOM 676 O O . THR A 1 94 ? -15.092 4.394 8.847 1.00 96.88 94 THR A O 1
ATOM 679 N N . GLU A 1 95 ? -15.317 2.746 7.342 1.00 97.31 95 GLU A N 1
ATOM 680 C CA . GLU A 1 95 ? -16.484 2.126 7.976 1.00 97.31 95 GLU A CA 1
ATOM 681 C C . GLU A 1 95 ? -16.105 1.172 9.120 1.00 97.31 95 GLU A C 1
ATOM 683 O O . GLU A 1 95 ? -16.742 1.164 10.177 1.00 97.31 95 GLU A O 1
ATOM 688 N N . GLN A 1 96 ? -15.063 0.356 8.931 1.00 97.62 96 GLN A N 1
ATOM 689 C CA . GLN A 1 96 ? -14.746 -0.734 9.856 1.00 97.62 96 GLN A CA 1
ATOM 690 C C . GLN A 1 96 ? -13.950 -0.302 11.088 1.00 97.62 96 GLN A C 1
ATOM 692 O O . GLN A 1 96 ? -14.093 -0.926 12.144 1.00 97.62 96 GLN A O 1
ATOM 697 N N . MET A 1 97 ? -13.120 0.744 10.997 1.00 96.50 97 MET A N 1
ATOM 698 C CA . MET A 1 97 ? -12.312 1.192 12.135 1.00 96.50 97 MET A CA 1
ATOM 699 C C . MET A 1 97 ? -13.193 1.668 13.308 1.00 96.50 97 MET A C 1
ATOM 701 O O . MET A 1 97 ? -12.979 1.178 14.428 1.00 96.50 97 MET A O 1
ATOM 705 N N . PRO A 1 98 ? -14.230 2.513 13.096 1.00 97.06 98 PRO A N 1
ATOM 706 C CA . PRO A 1 98 ? -15.140 2.900 14.173 1.00 97.06 98 PRO A CA 1
ATOM 707 C C . PRO A 1 98 ? -15.947 1.711 14.700 1.00 97.06 98 PRO A C 1
ATOM 709 O O . PRO A 1 98 ? -16.051 1.537 15.914 1.00 97.06 98 PRO A O 1
ATOM 712 N N . ALA A 1 99 ? -16.458 0.858 13.806 1.00 96.75 99 ALA A N 1
ATOM 713 C CA . ALA A 1 99 ? -17.290 -0.288 14.171 1.00 96.75 99 ALA A CA 1
ATOM 714 C C . ALA A 1 99 ? -16.537 -1.351 14.992 1.00 96.75 99 ALA A C 1
ATOM 716 O O . ALA A 1 99 ? -17.102 -1.940 15.913 1.00 96.75 99 ALA A O 1
ATOM 717 N N . THR A 1 100 ? -15.260 -1.583 14.680 1.00 95.69 100 THR A N 1
ATOM 718 C CA . THR A 1 100 ? -14.462 -2.665 15.281 1.00 95.69 100 THR A CA 1
ATOM 719 C C . THR A 1 100 ? -13.668 -2.195 16.494 1.00 95.69 100 THR A C 1
ATOM 721 O O . THR A 1 100 ? -13.589 -2.898 17.502 1.00 95.69 100 THR A O 1
ATOM 724 N N . PHE A 1 101 ? -13.066 -1.006 16.413 1.00 95.25 101 PHE A N 1
ATOM 725 C CA . PHE A 1 101 ? -12.102 -0.527 17.407 1.00 95.25 101 PHE A CA 1
ATOM 726 C C . PHE A 1 101 ? -12.579 0.701 18.185 1.00 95.25 101 PHE A C 1
ATOM 728 O O . PHE A 1 101 ? -11.843 1.180 19.053 1.00 95.25 101 PHE A O 1
ATOM 735 N N . ASN A 1 102 ? -13.783 1.216 17.897 1.00 95.06 102 ASN A N 1
ATOM 736 C CA . ASN A 1 102 ? -14.312 2.454 18.478 1.00 95.06 102 ASN A CA 1
ATOM 737 C C . ASN A 1 102 ? -13.305 3.617 18.348 1.00 95.06 102 ASN A C 1
ATOM 739 O O . ASN A 1 102 ? -13.028 4.354 19.300 1.00 95.06 102 ASN A O 1
ATOM 743 N N . LYS A 1 103 ? -12.693 3.713 17.164 1.00 95.06 103 LYS A N 1
ATOM 744 C CA . LYS A 1 103 ? -11.694 4.711 16.776 1.00 95.06 103 LYS A CA 1
ATOM 745 C C . LYS A 1 103 ? -12.018 5.197 15.373 1.00 95.06 103 LYS A C 1
ATOM 747 O O . LYS A 1 103 ? -12.299 4.380 14.506 1.00 95.06 103 LYS A O 1
ATOM 752 N N . GLU A 1 104 ? -11.917 6.498 15.149 1.00 96.50 104 GLU A N 1
ATOM 753 C CA . GLU A 1 104 ? -12.028 7.042 13.798 1.00 96.50 104 GLU A CA 1
ATOM 754 C C . GLU A 1 104 ? -10.889 6.530 12.919 1.00 96.50 104 GLU A C 1
ATOM 756 O O . GLU A 1 104 ? -9.738 6.429 13.366 1.00 96.50 104 GLU A O 1
ATOM 761 N N . TYR A 1 105 ? -11.210 6.217 11.665 1.00 96.56 105 TYR A N 1
ATOM 762 C CA . TYR A 1 105 ? -10.189 5.895 10.684 1.00 96.56 105 TYR A CA 1
ATOM 763 C C . TYR A 1 105 ? -9.315 7.121 10.424 1.00 96.56 105 TYR A C 1
ATOM 765 O O . TYR A 1 105 ? -9.804 8.241 10.296 1.00 96.56 105 TYR A O 1
ATOM 773 N N . GLN A 1 106 ? -8.008 6.898 10.379 1.00 95.88 106 GLN A N 1
ATOM 774 C CA . GLN A 1 106 ? -7.039 7.889 9.936 1.00 95.88 106 GLN A CA 1
ATOM 775 C C . GLN A 1 106 ? -6.427 7.344 8.646 1.00 95.88 106 GLN A C 1
ATOM 777 O O . GLN A 1 106 ? -5.813 6.276 8.712 1.00 95.88 106 GLN A O 1
ATOM 782 N N . PRO A 1 107 ? -6.604 8.009 7.496 1.00 94.94 107 PRO A N 1
ATOM 783 C CA . PRO A 1 107 ? -5.924 7.654 6.253 1.00 94.94 107 PRO A CA 1
ATOM 784 C C . PRO A 1 107 ? -4.403 7.546 6.415 1.00 94.94 107 PRO A C 1
ATOM 786 O O . PRO A 1 107 ? -3.837 8.027 7.399 1.00 94.94 107 PRO A O 1
ATOM 789 N N . VAL A 1 108 ? -3.742 6.880 5.471 1.00 95.94 108 VAL A N 1
ATOM 790 C CA . VAL A 1 108 ? -2.275 6.924 5.355 1.00 95.94 108 VAL A CA 1
ATOM 791 C C . VAL A 1 108 ? -1.902 8.327 4.873 1.00 95.94 108 VAL A C 1
ATOM 793 O O . VAL A 1 108 ? -2.375 8.760 3.826 1.00 95.94 108 VAL A O 1
ATOM 796 N N . GLY A 1 109 ? -1.136 9.067 5.673 1.00 94.69 109 GLY A N 1
ATOM 797 C CA . GLY A 1 109 ? -0.867 10.491 5.454 1.00 94.69 109 GLY A CA 1
ATOM 798 C C . GLY A 1 109 ? 0.518 10.817 4.896 1.00 94.69 109 GLY A C 1
ATOM 799 O O . GLY A 1 109 ? 0.724 11.940 4.443 1.00 94.69 109 GLY A O 1
ATOM 800 N N . GLY A 1 110 ? 1.466 9.879 4.935 1.00 95.12 110 GLY A N 1
ATOM 801 C CA . GLY A 1 110 ? 2.837 10.076 4.449 1.00 95.12 110 GLY A CA 1
ATOM 802 C C . GLY A 1 110 ? 3.000 9.932 2.934 1.00 95.12 110 GLY A C 1
ATOM 803 O O . GLY A 1 110 ? 4.036 10.325 2.395 1.00 95.12 110 GLY A O 1
ATOM 804 N N . GLY A 1 111 ? 1.988 9.391 2.253 1.00 96.31 111 GLY A N 1
ATOM 805 C CA . GLY A 1 111 ? 1.957 9.218 0.801 1.00 96.31 111 GLY A CA 1
ATOM 806 C C . GLY A 1 111 ? 2.151 7.775 0.335 1.00 96.31 111 GLY A C 1
ATOM 807 O O . GLY A 1 111 ? 2.344 6.851 1.135 1.00 96.31 111 GLY A O 1
ATOM 808 N N . PHE A 1 112 ? 2.082 7.615 -0.984 1.00 97.69 112 PHE A N 1
ATOM 809 C CA . PHE A 1 112 ? 2.145 6.348 -1.708 1.00 97.69 112 PHE A CA 1
ATOM 810 C C . PHE A 1 112 ? 3.303 6.410 -2.702 1.00 97.69 112 PHE A C 1
ATOM 812 O O . PHE A 1 112 ? 3.399 7.391 -3.433 1.00 97.69 112 PHE A O 1
ATOM 819 N N . TYR A 1 113 ? 4.187 5.411 -2.699 1.00 97.75 113 TYR A N 1
ATOM 820 C CA . TYR A 1 113 ? 5.432 5.437 -3.471 1.00 97.75 113 TYR A CA 1
ATOM 821 C C . TYR A 1 113 ? 5.570 4.186 -4.343 1.00 97.75 113 TYR A C 1
ATOM 823 O O . TYR A 1 113 ? 5.800 3.090 -3.826 1.00 97.75 113 TYR A O 1
ATOM 831 N N . ALA A 1 114 ? 5.499 4.377 -5.657 1.00 97.19 114 ALA A N 1
ATOM 832 C CA . ALA A 1 114 ? 5.893 3.386 -6.647 1.00 97.19 114 ALA A CA 1
ATOM 833 C C . ALA A 1 114 ? 7.406 3.498 -6.873 1.00 97.19 114 ALA A C 1
ATOM 835 O O . ALA A 1 114 ? 7.920 4.553 -7.248 1.00 97.19 114 ALA A O 1
ATOM 836 N N . TRP A 1 115 ? 8.145 2.423 -6.607 1.00 96.81 115 TRP A N 1
ATOM 837 C CA . TRP A 1 115 ? 9.595 2.401 -6.776 1.00 96.81 115 TRP A CA 1
ATOM 838 C C . TRP A 1 115 ? 10.016 1.485 -7.927 1.00 96.81 115 TRP A C 1
ATOM 840 O O . TRP A 1 115 ? 9.448 0.413 -8.131 1.00 96.81 115 TRP A O 1
ATOM 850 N N . SER A 1 116 ? 11.058 1.905 -8.649 1.00 95.38 116 SER A N 1
ATOM 851 C CA . SER A 1 116 ? 11.721 1.137 -9.705 1.00 95.38 116 SER A CA 1
ATOM 852 C C . SER A 1 116 ? 13.250 1.164 -9.531 1.00 95.38 116 SER A C 1
ATOM 854 O O . SER A 1 116 ? 13.789 2.153 -9.028 1.00 95.38 116 SER A O 1
ATOM 856 N N . PRO A 1 117 ? 13.986 0.126 -9.973 1.00 94.88 117 PRO A N 1
ATOM 857 C CA . PRO A 1 117 ? 15.444 0.076 -9.890 1.00 94.88 117 PRO A CA 1
ATOM 858 C C . PRO A 1 117 ? 16.136 1.302 -10.491 1.00 94.88 117 PRO A C 1
ATOM 860 O O . PRO A 1 117 ? 15.836 1.715 -11.612 1.00 94.88 117 PRO A O 1
ATOM 863 N N . GLY A 1 118 ? 17.118 1.842 -9.766 1.00 91.81 118 GLY A N 1
ATOM 864 C CA . GLY A 1 118 ? 17.830 3.067 -10.139 1.00 91.81 118 GLY A CA 1
ATOM 865 C C . GLY A 1 118 ? 17.169 4.371 -9.680 1.00 91.81 118 GLY A C 1
ATOM 866 O O . GLY A 1 118 ? 17.809 5.420 -9.784 1.00 91.81 118 GLY A O 1
ATOM 867 N N . GLU A 1 119 ? 15.950 4.320 -9.134 1.00 91.56 119 GLU A N 1
ATOM 868 C CA . GLU A 1 119 ? 15.317 5.459 -8.463 1.00 91.56 119 GLU A CA 1
ATOM 869 C C . GLU A 1 119 ? 15.735 5.549 -6.985 1.00 91.56 119 GLU A C 1
ATOM 871 O O . GLU A 1 119 ? 16.052 4.529 -6.356 1.00 91.56 119 GLU A O 1
ATOM 876 N N . PRO A 1 120 ? 15.723 6.756 -6.383 1.00 90.94 120 PRO A N 1
ATOM 877 C CA . PRO A 1 120 ? 15.977 6.920 -4.958 1.00 90.94 120 PRO A CA 1
ATOM 878 C C . PRO A 1 120 ? 15.058 6.027 -4.106 1.00 90.94 120 PRO A C 1
ATOM 880 O O . PRO A 1 120 ? 13.865 5.927 -4.399 1.00 90.94 120 PRO A O 1
ATOM 883 N N . PRO A 1 121 ? 15.574 5.402 -3.032 1.00 91.19 121 PRO A N 1
ATOM 884 C CA . PRO A 1 121 ? 14.757 4.537 -2.196 1.00 91.19 121 PRO A CA 1
ATOM 885 C C . PRO A 1 121 ? 13.634 5.324 -1.495 1.00 91.19 121 PRO A C 1
ATOM 887 O O . PRO A 1 121 ? 13.873 6.452 -1.039 1.00 91.19 121 PRO A O 1
ATOM 890 N N . PRO A 1 122 ? 12.433 4.730 -1.354 1.00 93.69 122 PRO A N 1
ATOM 891 C CA . PRO A 1 122 ? 11.327 5.338 -0.622 1.00 93.69 122 PRO A CA 1
ATOM 892 C C . PRO A 1 122 ? 11.634 5.472 0.884 1.00 93.69 122 PRO A C 1
ATOM 894 O O . PRO A 1 122 ? 12.575 4.850 1.398 1.00 93.69 122 PRO A O 1
ATOM 897 N N . PRO A 1 123 ? 10.867 6.291 1.632 1.00 94.38 123 PRO A N 1
ATOM 898 C CA . PRO A 1 123 ? 11.097 6.484 3.061 1.00 94.38 123 PRO A CA 1
ATOM 899 C C . PRO A 1 123 ? 11.104 5.163 3.839 1.00 94.38 123 PRO A C 1
ATOM 901 O O . PRO A 1 123 ? 10.257 4.309 3.621 1.00 94.38 123 PRO A O 1
ATOM 904 N N . CYS A 1 124 ? 12.008 5.043 4.817 1.00 91.62 124 CYS A N 1
ATOM 905 C CA . CYS A 1 124 ? 12.229 3.844 5.647 1.00 91.62 124 CYS A CA 1
ATOM 906 C C . CYS A 1 124 ? 12.968 2.680 4.972 1.00 91.62 124 CYS A C 1
ATOM 908 O O . CYS A 1 124 ? 13.216 1.669 5.627 1.00 91.62 124 CYS A O 1
ATOM 910 N N . THR A 1 125 ? 13.402 2.856 3.726 1.00 90.62 125 THR A N 1
ATOM 911 C CA . THR A 1 125 ? 14.362 1.980 3.056 1.00 90.62 125 THR A CA 1
ATOM 912 C C . THR A 1 125 ? 15.730 2.657 2.981 1.00 90.62 125 THR A C 1
ATOM 914 O O . THR A 1 125 ? 15.840 3.856 2.727 1.00 90.62 125 THR A O 1
ATOM 917 N N . THR A 1 126 ? 16.796 1.889 3.208 1.00 86.94 126 THR A N 1
ATOM 918 C CA . THR A 1 126 ? 18.185 2.368 3.089 1.00 86.94 126 THR A CA 1
ATOM 919 C C . THR A 1 126 ? 18.929 1.791 1.887 1.00 86.94 126 THR A C 1
ATOM 921 O O . THR A 1 126 ? 19.987 2.309 1.526 1.00 86.94 126 THR A O 1
ATOM 924 N N . SER A 1 127 ? 18.381 0.754 1.246 1.00 88.81 127 SER A N 1
ATOM 925 C CA . SER A 1 127 ? 18.951 0.138 0.043 1.00 88.81 127 SER A CA 1
ATOM 926 C C . SER A 1 127 ? 17.874 -0.410 -0.892 1.00 88.81 127 SER A C 1
ATOM 928 O O . SER A 1 127 ? 16.836 -0.867 -0.427 1.00 88.81 127 SER A O 1
ATOM 930 N N . GLU A 1 128 ? 18.144 -0.415 -2.197 1.00 90.25 128 GLU A N 1
ATOM 931 C CA . GLU A 1 128 ? 17.225 -0.929 -3.227 1.00 90.25 128 GLU A CA 1
ATOM 932 C C . GLU A 1 128 ? 16.784 -2.381 -2.960 1.00 90.25 128 GLU A C 1
ATOM 934 O O . GLU A 1 128 ? 15.627 -2.730 -3.173 1.00 90.25 128 GLU A O 1
ATOM 939 N N . ASP A 1 129 ? 17.670 -3.205 -2.394 1.00 91.31 129 ASP A N 1
ATOM 940 C CA . ASP A 1 129 ? 17.397 -4.612 -2.077 1.00 91.31 129 ASP A CA 1
ATOM 941 C C . ASP A 1 129 ? 16.264 -4.813 -1.047 1.00 91.31 129 ASP A C 1
ATOM 943 O O . ASP A 1 129 ? 15.689 -5.896 -0.976 1.00 91.31 129 ASP A O 1
ATOM 947 N N . GLU A 1 130 ? 15.940 -3.808 -0.224 1.00 91.94 130 GLU A N 1
ATOM 948 C CA . GLU A 1 130 ? 14.866 -3.912 0.783 1.00 91.94 130 GLU A CA 1
ATOM 949 C C . GLU A 1 130 ? 13.465 -3.704 0.183 1.00 91.94 130 GLU A C 1
ATOM 951 O O . GLU A 1 130 ? 12.477 -4.191 0.742 1.00 91.94 130 GLU A O 1
ATOM 956 N N . ILE A 1 131 ? 13.379 -2.973 -0.934 1.00 95.81 131 ILE A N 1
ATOM 957 C CA . ILE A 1 131 ? 12.125 -2.687 -1.642 1.00 95.81 131 ILE A CA 1
ATOM 958 C C . ILE A 1 131 ? 11.948 -3.586 -2.873 1.00 95.81 131 ILE A C 1
ATOM 960 O O . ILE A 1 131 ? 10.816 -3.924 -3.200 1.00 95.81 131 ILE A O 1
ATOM 964 N N . ALA A 1 132 ? 13.030 -4.044 -3.510 1.00 95.50 132 ALA A N 1
ATOM 965 C CA . ALA A 1 132 ? 12.963 -4.917 -4.678 1.00 95.50 132 ALA A CA 1
ATOM 966 C C . ALA A 1 132 ? 12.153 -6.202 -4.409 1.00 95.50 132 ALA A C 1
ATOM 968 O O . ALA A 1 132 ? 12.439 -6.977 -3.495 1.00 95.50 132 ALA A O 1
ATOM 969 N N . GLY A 1 133 ? 11.136 -6.442 -5.235 1.00 96.50 133 GLY A N 1
ATOM 970 C CA . GLY A 1 133 ? 10.196 -7.551 -5.107 1.00 96.50 133 GLY A CA 1
ATOM 971 C C . GLY A 1 133 ? 9.303 -7.473 -3.866 1.00 96.50 133 GLY A C 1
ATOM 972 O O . GLY A 1 133 ? 8.779 -8.505 -3.447 1.00 96.50 133 GLY A O 1
ATOM 973 N N . ASN A 1 134 ? 9.154 -6.294 -3.260 1.00 96.88 134 ASN A N 1
ATOM 974 C CA . ASN A 1 134 ? 8.493 -6.121 -1.974 1.00 96.88 134 ASN A CA 1
ATOM 975 C C . ASN A 1 134 ? 7.486 -4.957 -1.976 1.00 96.88 134 ASN A C 1
ATOM 977 O O . ASN A 1 134 ? 7.546 -4.051 -2.804 1.00 96.88 134 ASN A O 1
ATOM 981 N N . ALA A 1 135 ? 6.552 -5.003 -1.029 1.00 97.56 135 ALA A N 1
ATOM 982 C CA . ALA A 1 135 ? 5.675 -3.904 -0.653 1.00 97.56 135 ALA A CA 1
ATOM 983 C C . ALA A 1 135 ? 5.706 -3.773 0.871 1.00 97.56 135 ALA A C 1
ATOM 985 O O . ALA A 1 135 ? 5.917 -4.761 1.575 1.00 97.56 135 ALA A O 1
ATOM 986 N N . TYR A 1 136 ? 5.560 -2.555 1.386 1.00 97.56 136 TYR A N 1
ATOM 987 C CA . TYR A 1 136 ? 5.540 -2.336 2.825 1.00 97.56 136 TYR A CA 1
ATOM 988 C C . TYR A 1 136 ? 4.731 -1.107 3.238 1.00 97.56 136 TYR A C 1
ATOM 990 O O . TYR A 1 136 ? 4.674 -0.093 2.541 1.00 97.56 136 TYR A O 1
ATOM 998 N N . TYR A 1 137 ? 4.211 -1.160 4.461 1.00 98.00 137 TYR A N 1
ATOM 999 C CA . TYR A 1 137 ? 3.837 0.010 5.249 1.00 98.00 137 TYR A CA 1
ATOM 1000 C C . TYR A 1 137 ? 4.936 0.385 6.254 1.00 98.00 137 TYR A C 1
ATOM 1002 O O . TYR A 1 137 ? 5.298 -0.409 7.128 1.00 98.00 137 TYR A O 1
ATOM 1010 N N . CYS A 1 138 ? 5.413 1.631 6.204 1.00 96.44 138 CYS A N 1
ATOM 1011 C CA . CYS A 1 138 ? 6.306 2.171 7.224 1.00 96.44 138 CYS A CA 1
ATOM 1012 C C . CYS A 1 138 ? 5.550 3.037 8.234 1.00 96.44 138 CYS A C 1
ATOM 1014 O O . CYS A 1 138 ? 5.102 4.140 7.928 1.00 96.44 138 CYS A O 1
ATOM 1016 N N . GLY A 1 139 ? 5.506 2.585 9.488 1.00 94.31 139 GLY A N 1
ATOM 1017 C CA . GLY A 1 139 ? 4.832 3.309 10.565 1.00 94.31 139 GLY A CA 1
ATOM 1018 C C . GLY A 1 139 ? 5.525 4.591 11.042 1.00 94.31 139 GLY A C 1
ATOM 1019 O O . GLY A 1 139 ? 4.851 5.433 11.626 1.00 94.31 139 GLY A O 1
ATOM 1020 N N . GLU A 1 140 ? 6.836 4.755 10.826 1.00 94.06 140 GLU A N 1
ATOM 1021 C CA . GLU A 1 140 ? 7.567 5.961 11.260 1.00 94.06 140 GLU A CA 1
ATOM 1022 C C . GLU A 1 140 ? 7.244 7.182 10.392 1.00 94.06 140 GLU A C 1
ATOM 1024 O O . GLU A 1 140 ? 7.105 8.286 10.917 1.00 94.06 140 GLU A O 1
ATOM 1029 N N . SER A 1 141 ? 7.086 6.962 9.085 1.00 95.94 141 SER A N 1
ATOM 1030 C CA . SER A 1 141 ? 6.751 8.009 8.110 1.00 95.94 141 SER A CA 1
ATOM 1031 C C . SER A 1 141 ? 5.288 7.960 7.648 1.00 95.94 141 SER A C 1
ATOM 1033 O O . SER A 1 141 ? 4.871 8.845 6.912 1.00 95.94 141 SER A O 1
ATOM 1035 N N . ASP A 1 142 ? 4.517 6.949 8.073 1.00 96.75 142 ASP A N 1
ATOM 1036 C CA . ASP A 1 142 ? 3.139 6.660 7.632 1.00 96.75 142 ASP A CA 1
ATOM 1037 C C . ASP A 1 142 ? 3.022 6.595 6.099 1.00 96.75 142 ASP A C 1
ATOM 1039 O O . ASP A 1 142 ? 2.145 7.220 5.511 1.00 96.75 142 ASP A O 1
ATOM 1043 N N . VAL A 1 143 ? 3.939 5.859 5.460 1.00 97.25 143 VAL A N 1
ATOM 1044 C CA . VAL A 1 143 ? 3.991 5.665 3.998 1.00 97.25 143 VAL A CA 1
ATOM 1045 C C . VAL A 1 143 ? 3.666 4.227 3.620 1.00 97.25 143 VAL A C 1
ATOM 1047 O O . VAL A 1 143 ? 3.962 3.303 4.383 1.00 97.25 143 VAL A O 1
ATOM 1050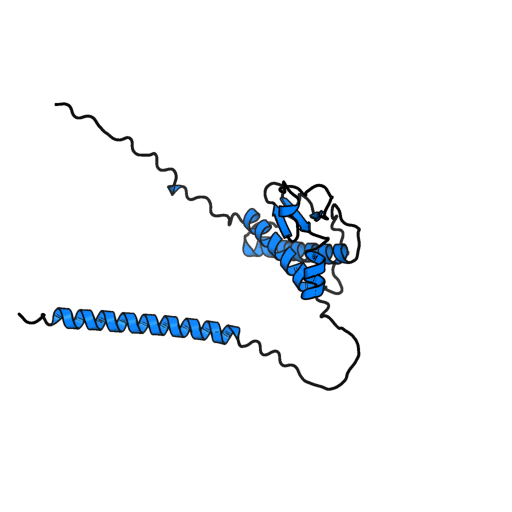 N N . VAL A 1 144 ? 3.119 4.041 2.420 1.00 98.25 144 VAL A N 1
ATOM 1051 C CA . VAL A 1 144 ? 3.066 2.737 1.747 1.00 98.25 144 VAL A CA 1
ATOM 1052 C C . VAL A 1 144 ? 3.925 2.818 0.491 1.00 98.25 144 VAL A C 1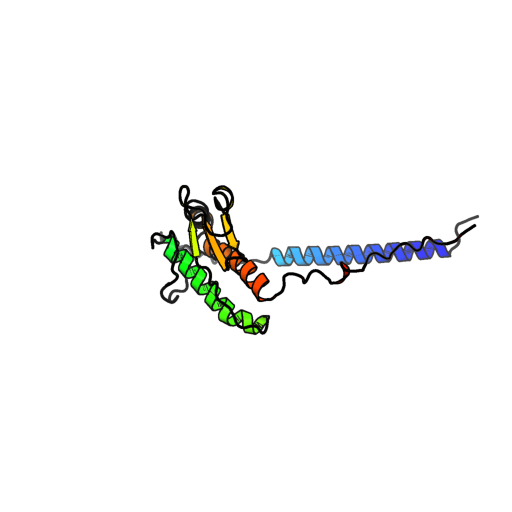
ATOM 1054 O O . VAL A 1 144 ? 3.768 3.746 -0.301 1.00 98.25 144 VAL A O 1
ATOM 1057 N N . ALA A 1 145 ? 4.836 1.866 0.324 1.00 97.94 145 ALA A N 1
ATOM 1058 C CA . ALA A 1 145 ? 5.738 1.799 -0.820 1.00 97.94 145 ALA A CA 1
ATOM 1059 C C . ALA A 1 145 ? 5.777 0.384 -1.400 1.00 97.94 145 ALA A C 1
ATOM 1061 O O . ALA A 1 145 ? 5.608 -0.589 -0.661 1.00 97.94 145 ALA A O 1
ATOM 1062 N N . TRP A 1 146 ? 5.999 0.263 -2.706 1.00 98.25 146 TRP A N 1
ATOM 1063 C CA . TRP A 1 146 ? 6.070 -1.025 -3.399 1.00 98.25 146 TRP A CA 1
ATOM 1064 C C . TRP A 1 146 ? 7.026 -0.992 -4.593 1.00 98.25 146 TRP A C 1
ATOM 1066 O O . TRP A 1 146 ? 7.319 0.068 -5.144 1.00 98.25 146 TRP A O 1
ATOM 1076 N N . ASP A 1 147 ? 7.514 -2.168 -4.987 1.00 97.50 147 ASP A N 1
ATOM 1077 C CA . ASP A 1 147 ? 8.215 -2.366 -6.256 1.00 97.50 147 ASP A CA 1
ATOM 1078 C C . ASP A 1 147 ? 7.210 -2.464 -7.408 1.00 97.50 147 ASP A C 1
ATOM 1080 O O . ASP A 1 147 ? 6.537 -3.482 -7.608 1.00 97.50 147 ASP A O 1
ATOM 1084 N N . GLU A 1 148 ? 7.140 -1.387 -8.175 1.00 96.44 148 GLU A N 1
ATOM 1085 C CA . GLU A 1 148 ? 6.274 -1.261 -9.343 1.00 96.44 148 GLU A CA 1
ATOM 1086 C C . GLU A 1 148 ? 6.834 -2.003 -10.563 1.00 96.44 148 GLU A C 1
ATOM 1088 O O . GLU A 1 148 ? 6.097 -2.454 -11.432 1.00 96.44 148 GLU A O 1
ATOM 1093 N N . SER A 1 149 ? 8.149 -2.201 -10.626 1.00 95.25 149 SER A N 1
ATOM 1094 C CA . SER A 1 149 ? 8.810 -2.796 -11.789 1.00 95.25 149 SER A CA 1
ATOM 1095 C C . SER A 1 149 ? 8.751 -4.326 -11.823 1.00 95.25 149 SER A C 1
ATOM 1097 O O . SER A 1 149 ? 8.803 -4.929 -12.898 1.00 95.25 149 SER A O 1
ATOM 1099 N N . SER A 1 150 ? 8.674 -4.966 -10.652 1.00 96.31 150 SER A N 1
ATOM 1100 C CA . SER A 1 150 ? 8.796 -6.421 -10.512 1.00 96.31 150 SER A CA 1
ATOM 1101 C C . SER A 1 150 ? 7.632 -7.037 -9.744 1.00 96.31 150 SER A C 1
ATOM 1103 O O . SER A 1 150 ? 6.983 -7.952 -10.255 1.00 96.31 150 SER A O 1
ATOM 1105 N N . LEU A 1 151 ? 7.330 -6.548 -8.534 1.00 97.25 151 LEU A N 1
ATOM 1106 C CA . LEU A 1 151 ? 6.329 -7.179 -7.671 1.00 97.25 151 LEU A CA 1
ATOM 1107 C C . LEU A 1 151 ? 4.921 -7.056 -8.259 1.00 97.25 151 LEU A C 1
ATOM 1109 O O . LEU A 1 151 ? 4.257 -8.075 -8.461 1.00 97.25 151 LEU A O 1
ATOM 1113 N N . VAL A 1 152 ? 4.462 -5.829 -8.522 1.00 97.12 152 VAL A N 1
ATOM 1114 C CA . VAL A 1 152 ? 3.089 -5.580 -8.990 1.00 97.12 152 VAL A CA 1
ATOM 1115 C C . VAL A 1 152 ? 2.815 -6.259 -10.342 1.00 97.12 152 VAL A C 1
ATOM 1117 O O . VAL A 1 152 ? 1.833 -7.007 -10.421 1.00 97.12 152 VAL A O 1
ATOM 1120 N N . PRO A 1 153 ? 3.689 -6.143 -11.367 1.00 96.88 153 PRO A N 1
ATOM 1121 C CA . PRO A 1 153 ? 3.514 -6.857 -12.628 1.00 96.88 153 PRO A CA 1
ATOM 1122 C C . PRO A 1 153 ? 3.478 -8.375 -12.449 1.00 96.88 153 PRO A C 1
ATOM 1124 O O . PRO A 1 153 ? 2.627 -9.045 -13.035 1.00 96.88 153 PRO A O 1
ATOM 1127 N N . HIS A 1 154 ? 4.352 -8.931 -11.601 1.00 97.56 154 HIS A N 1
ATOM 1128 C CA . HIS A 1 154 ? 4.376 -10.370 -11.348 1.00 97.56 154 HIS A CA 1
ATOM 1129 C C . HIS A 1 154 ? 3.080 -10.864 -10.693 1.00 97.56 154 HIS A C 1
ATOM 1131 O O . HIS A 1 154 ? 2.540 -11.897 -11.095 1.00 97.56 154 HIS A O 1
ATOM 1137 N N . LEU A 1 155 ? 2.559 -10.135 -9.701 1.00 96.94 155 LEU A N 1
ATOM 1138 C CA . LEU A 1 155 ? 1.291 -10.467 -9.047 1.00 96.94 155 LEU A CA 1
ATOM 1139 C C . LEU A 1 155 ? 0.125 -10.415 -10.031 1.00 96.94 155 LEU A C 1
ATOM 1141 O O . LEU A 1 155 ? -0.714 -11.320 -10.037 1.00 96.94 155 LEU A O 1
ATOM 1145 N N . LEU A 1 156 ? 0.095 -9.379 -10.870 1.00 95.50 156 LEU A N 1
ATOM 1146 C CA . LEU A 1 156 ? -0.935 -9.209 -11.881 1.00 95.50 156 LEU A CA 1
ATOM 1147 C C . LEU A 1 156 ? -0.908 -10.349 -12.905 1.00 95.50 156 LEU A C 1
ATOM 1149 O O . LEU A 1 156 ? -1.943 -10.963 -13.155 1.00 95.50 156 LEU A O 1
ATOM 1153 N N . GLU A 1 157 ? 0.263 -10.675 -13.455 1.00 96.75 157 GLU A N 1
ATOM 1154 C CA . GLU A 1 157 ? 0.407 -11.730 -14.463 1.00 96.75 157 GLU A CA 1
ATOM 1155 C C . GLU A 1 157 ? 0.081 -13.119 -13.894 1.00 96.75 157 GLU A C 1
ATOM 1157 O O . GLU A 1 157 ? -0.606 -13.916 -14.537 1.00 96.75 157 GLU A O 1
ATOM 1162 N N . ALA A 1 158 ? 0.559 -13.422 -12.685 1.00 96.81 158 ALA A N 1
ATOM 1163 C CA . ALA A 1 158 ? 0.433 -14.758 -12.110 1.00 96.81 158 ALA A CA 1
ATOM 1164 C C . ALA A 1 158 ? -0.935 -15.019 -11.458 1.00 96.81 158 ALA A C 1
ATOM 1166 O O . ALA A 1 158 ? -1.401 -16.162 -11.455 1.00 96.81 158 ALA A O 1
ATOM 1167 N N . TYR A 1 159 ? -1.569 -13.990 -10.888 1.00 95.44 159 TYR A N 1
ATOM 1168 C CA . TYR A 1 159 ? -2.726 -14.159 -10.001 1.00 95.44 159 TYR A CA 1
ATOM 1169 C C . TYR A 1 159 ? -3.867 -13.156 -10.244 1.00 95.44 159 TYR A C 1
ATOM 1171 O O . TYR A 1 159 ? -4.949 -13.315 -9.672 1.00 95.44 159 TYR A O 1
ATOM 1179 N N . GLY A 1 160 ? -3.668 -12.157 -11.107 1.00 94.50 160 GLY A N 1
ATOM 1180 C CA . GLY A 1 160 ? -4.680 -11.175 -11.485 1.00 94.50 160 GLY A CA 1
ATOM 1181 C C . GLY A 1 160 ? -4.901 -10.050 -10.467 1.00 94.50 160 GLY A C 1
ATOM 1182 O O . GLY A 1 160 ? -4.290 -9.989 -9.401 1.00 94.50 160 GLY A O 1
ATOM 1183 N N . ASN A 1 161 ? -5.835 -9.156 -10.798 1.00 94.62 161 ASN A N 1
ATOM 1184 C CA . ASN A 1 161 ? -6.096 -7.888 -10.099 1.00 94.62 161 ASN A CA 1
ATOM 1185 C C . ASN A 1 161 ? -6.346 -8.047 -8.591 1.00 94.62 161 ASN A C 1
ATOM 1187 O O . ASN A 1 161 ? -5.906 -7.223 -7.793 1.00 94.62 161 ASN A O 1
ATOM 1191 N N . LEU A 1 162 ? -7.041 -9.115 -8.183 1.00 93.69 162 LEU A N 1
ATOM 1192 C CA . LEU A 1 162 ? -7.343 -9.351 -6.772 1.00 93.69 162 LEU A CA 1
ATOM 1193 C C . LEU A 1 162 ? -6.071 -9.588 -5.947 1.00 93.69 162 LEU A C 1
ATOM 1195 O O . LEU A 1 162 ? -6.005 -9.156 -4.800 1.00 93.69 162 LEU A O 1
ATOM 1199 N N . ALA A 1 163 ? -5.060 -10.256 -6.507 1.00 96.75 163 ALA A N 1
ATOM 1200 C CA . ALA A 1 163 ? -3.819 -10.513 -5.785 1.00 96.75 163 ALA A CA 1
ATOM 1201 C C . ALA A 1 163 ? -3.042 -9.224 -5.509 1.00 96.75 163 ALA A C 1
ATOM 1203 O O . ALA A 1 163 ? -2.530 -9.060 -4.403 1.00 96.75 163 ALA A O 1
ATOM 1204 N N . VAL A 1 164 ? -3.033 -8.295 -6.472 1.00 97.00 164 VAL A N 1
ATOM 1205 C CA . VAL A 1 164 ? -2.500 -6.940 -6.279 1.00 97.00 164 VAL A CA 1
ATOM 1206 C C . VAL A 1 164 ? -3.223 -6.283 -5.101 1.00 97.00 164 VAL A C 1
ATOM 1208 O O . VAL A 1 164 ? -2.592 -5.955 -4.100 1.00 97.00 164 VAL A O 1
ATOM 1211 N N . ALA A 1 165 ? -4.559 -6.217 -5.138 1.00 97.12 165 ALA A N 1
ATOM 1212 C CA . ALA A 1 165 ? -5.350 -5.610 -4.065 1.00 97.12 165 ALA A CA 1
ATOM 1213 C C . ALA A 1 165 ? -5.131 -6.259 -2.681 1.00 97.12 165 ALA A C 1
ATOM 1215 O O . ALA A 1 165 ? -5.104 -5.559 -1.670 1.00 97.12 165 ALA A O 1
ATOM 1216 N N . ILE A 1 166 ? -4.939 -7.582 -2.614 1.00 97.81 166 ILE A N 1
ATOM 1217 C CA . ILE A 1 166 ? -4.660 -8.297 -1.358 1.00 97.81 166 ILE A CA 1
ATOM 1218 C C . ILE A 1 166 ? -3.320 -7.870 -0.751 1.00 97.81 166 ILE A C 1
ATOM 1220 O O . ILE A 1 166 ? -3.243 -7.725 0.469 1.00 97.81 166 ILE A O 1
ATOM 1224 N N . VAL A 1 167 ? -2.277 -7.663 -1.561 1.00 98.31 167 VAL A N 1
ATOM 1225 C CA . VAL A 1 167 ? -0.978 -7.189 -1.055 1.00 98.31 167 VAL A CA 1
ATOM 1226 C C . VAL A 1 167 ? -1.109 -5.778 -0.486 1.00 98.31 167 VAL A C 1
ATOM 1228 O O . VAL A 1 167 ? -0.686 -5.539 0.638 1.00 98.31 167 VAL A O 1
ATOM 1231 N N . PHE A 1 168 ? -1.824 -4.870 -1.149 1.00 98.38 168 PHE A N 1
ATOM 1232 C CA . PHE A 1 168 ? -2.096 -3.554 -0.553 1.00 98.38 168 PHE A CA 1
ATOM 1233 C C . PHE A 1 168 ? -2.946 -3.657 0.724 1.00 98.38 168 PHE A C 1
ATOM 1235 O O . PHE A 1 168 ? -2.687 -2.966 1.711 1.00 98.38 168 PHE A O 1
ATOM 1242 N N . ALA A 1 169 ? -3.919 -4.571 0.772 1.00 98.44 169 ALA A N 1
ATOM 1243 C CA . ALA A 1 169 ? -4.694 -4.819 1.986 1.00 98.44 169 ALA A CA 1
ATOM 1244 C C . ALA A 1 169 ? -3.827 -5.374 3.134 1.00 98.44 169 ALA A C 1
ATOM 1246 O O . ALA A 1 169 ? -4.091 -5.064 4.301 1.00 98.44 169 ALA A O 1
ATOM 1247 N N . HIS A 1 170 ? -2.784 -6.153 2.823 1.00 98.25 170 HIS A N 1
ATOM 1248 C CA . HIS A 1 170 ? -1.784 -6.607 3.791 1.00 98.25 170 HIS A CA 1
ATOM 1249 C C . HIS A 1 170 ? -1.078 -5.419 4.449 1.00 98.25 170 HIS A C 1
ATOM 1251 O O . HIS A 1 170 ? -1.038 -5.341 5.680 1.00 98.25 170 HIS A O 1
ATOM 1257 N N . GLU A 1 171 ? -0.629 -4.449 3.650 1.00 98.25 171 GLU A N 1
ATOM 1258 C CA . GLU A 1 171 ? 0.046 -3.252 4.162 1.00 98.25 171 GLU A CA 1
ATOM 1259 C C . GLU A 1 171 ? -0.869 -2.397 5.040 1.00 98.25 171 GLU A C 1
ATOM 1261 O O . GLU A 1 171 ? -0.472 -1.916 6.108 1.00 98.25 171 GLU A O 1
ATOM 1266 N N . TRP A 1 172 ? -2.152 -2.306 4.686 1.00 97.94 172 TRP A N 1
ATOM 1267 C CA . TRP A 1 172 ? -3.142 -1.689 5.569 1.00 97.94 172 TRP A CA 1
ATOM 1268 C C . TRP A 1 172 ? -3.333 -2.454 6.875 1.00 97.94 172 TRP A C 1
ATOM 1270 O O . TRP A 1 172 ? -3.612 -1.841 7.905 1.00 97.94 172 TRP A O 1
ATOM 1280 N N . GLY A 1 173 ? -3.137 -3.772 6.884 1.00 96.81 173 GLY A N 1
ATOM 1281 C CA . GLY A 1 173 ? -3.103 -4.567 8.108 1.00 96.81 173 GLY A CA 1
ATOM 1282 C C . GLY A 1 173 ? -2.091 -4.018 9.117 1.00 96.81 173 GLY A C 1
ATOM 1283 O O . GLY A 1 173 ? -2.434 -3.811 10.285 1.00 96.81 173 GLY A O 1
ATOM 1284 N N . HIS A 1 174 ? -0.875 -3.696 8.672 1.00 96.81 174 HIS A N 1
ATOM 1285 C CA . HIS A 1 174 ? 0.141 -3.050 9.510 1.00 96.81 174 HIS A CA 1
ATOM 1286 C C . HIS A 1 174 ? -0.278 -1.641 9.943 1.00 96.81 174 HIS A C 1
ATOM 1288 O O . HIS A 1 174 ? -0.180 -1.287 11.126 1.00 96.81 174 HIS A O 1
ATOM 1294 N N . ALA A 1 175 ? -0.831 -0.865 9.011 1.00 96.50 175 ALA A N 1
ATOM 1295 C CA . ALA A 1 175 ? -1.331 0.480 9.259 1.00 96.50 175 ALA A CA 1
ATOM 1296 C C . ALA A 1 175 ? -2.403 0.495 10.370 1.00 96.50 175 ALA A C 1
ATOM 1298 O O . ALA A 1 175 ? -2.376 1.325 11.287 1.00 96.50 175 ALA A O 1
ATOM 1299 N N . ILE A 1 176 ? -3.330 -0.461 10.340 1.00 97.00 176 ILE A N 1
ATOM 1300 C CA . ILE A 1 176 ? -4.414 -0.592 11.314 1.00 97.00 176 ILE A CA 1
ATOM 1301 C C . ILE A 1 176 ? -3.913 -1.159 12.639 1.00 97.00 176 ILE A C 1
ATOM 1303 O O . ILE A 1 176 ? -4.356 -0.700 13.693 1.00 97.00 176 ILE A O 1
ATOM 1307 N N . GLN A 1 177 ? -2.953 -2.087 12.643 1.00 94.44 177 GLN A N 1
ATOM 1308 C CA . GLN A 1 177 ? -2.302 -2.540 13.880 1.00 94.44 177 GLN A CA 1
ATOM 1309 C C . GLN A 1 177 ? -1.661 -1.370 14.643 1.00 94.44 177 GLN A C 1
ATOM 1311 O O . GLN A 1 177 ? -1.813 -1.274 15.866 1.00 94.44 177 GLN A O 1
ATOM 1316 N N . ALA A 1 178 ? -1.018 -0.442 13.925 1.00 93.19 178 ALA A N 1
ATOM 1317 C CA . ALA A 1 178 ? -0.454 0.773 14.508 1.00 93.19 178 ALA A CA 1
ATOM 1318 C C . ALA A 1 178 ? -1.546 1.702 15.081 1.00 93.19 178 ALA A C 1
ATOM 1320 O O . ALA A 1 178 ? -1.450 2.147 16.227 1.00 93.19 178 ALA A O 1
ATOM 1321 N N . ARG A 1 179 ? -2.632 1.937 14.330 1.00 93.31 179 ARG A N 1
ATOM 1322 C CA . ARG A 1 179 ? -3.741 2.840 14.716 1.00 93.31 179 ARG A CA 1
ATOM 1323 C C . ARG A 1 179 ? -4.617 2.293 15.852 1.00 93.31 179 ARG A C 1
ATOM 1325 O O . ARG A 1 179 ? -5.115 3.042 16.700 1.00 93.31 179 ARG A O 1
ATOM 1332 N N . SER A 1 180 ? -4.808 0.977 15.893 1.00 89.94 180 SER A N 1
ATOM 1333 C CA . SER A 1 180 ? -5.645 0.287 16.886 1.00 89.94 180 SER A CA 1
ATOM 1334 C C . SER A 1 180 ? -4.971 0.159 18.256 1.00 89.94 180 SER A C 1
ATOM 1336 O O . SER A 1 180 ? -5.655 -0.127 19.238 1.00 89.94 180 SER A O 1
ATOM 1338 N N . ALA A 1 181 ? -3.662 0.436 18.354 1.00 76.12 181 ALA A N 1
ATOM 1339 C CA . ALA A 1 181 ? -2.833 0.151 19.528 1.00 76.12 181 ALA A CA 1
ATOM 1340 C C . ALA A 1 181 ? -2.774 -1.352 19.889 1.00 76.12 181 ALA A C 1
ATOM 1342 O O . ALA A 1 181 ? -2.508 -1.710 21.039 1.00 76.12 181 ALA A O 1
ATOM 1343 N N . CYS A 1 182 ? -2.990 -2.232 18.900 1.00 62.56 182 CYS A N 1
ATOM 1344 C CA . CYS A 1 182 ? -2.839 -3.685 19.028 1.00 62.56 182 CYS A CA 1
ATOM 1345 C C . CYS A 1 182 ? -1.377 -4.155 19.016 1.00 62.56 182 CYS A C 1
ATOM 1347 O O . CYS A 1 182 ? -1.116 -5.334 19.256 1.00 62.56 182 CYS A O 1
ATOM 1349 N N . VAL A 1 183 ? -0.406 -3.259 18.817 1.00 55.25 183 VAL A N 1
ATOM 1350 C CA . VAL A 1 183 ? 0.987 -3.554 19.161 1.00 55.25 183 VAL A CA 1
ATOM 1351 C C . VAL A 1 183 ? 1.056 -3.651 20.680 1.00 55.25 183 VAL A C 1
ATOM 1353 O O . VAL A 1 183 ? 0.893 -2.650 21.379 1.00 55.25 183 VAL A O 1
ATOM 1356 N N . ALA A 1 184 ? 1.232 -4.874 21.190 1.00 46.19 184 ALA A N 1
ATOM 1357 C CA . ALA A 1 184 ? 1.296 -5.163 22.613 1.00 46.19 184 ALA A CA 1
ATOM 1358 C C . ALA A 1 184 ? 2.142 -4.099 23.320 1.00 46.19 184 ALA A C 1
ATOM 1360 O O . ALA A 1 184 ? 3.360 -4.035 23.138 1.00 46.19 184 ALA A O 1
ATOM 1361 N N . ARG A 1 185 ? 1.494 -3.263 24.145 1.00 45.38 185 ARG A N 1
ATOM 1362 C CA . ARG A 1 185 ? 2.183 -2.467 25.161 1.00 45.38 185 ARG A CA 1
ATOM 1363 C C . ARG A 1 185 ? 3.164 -3.417 25.829 1.00 45.38 185 ARG A C 1
ATOM 1365 O O . ARG A 1 185 ? 2.723 -4.355 26.495 1.00 45.38 185 ARG A O 1
ATOM 1372 N N . ARG A 1 186 ? 4.469 -3.202 25.628 1.00 44.62 186 ARG A N 1
ATOM 1373 C CA . ARG A 1 186 ? 5.512 -3.950 26.329 1.00 44.62 186 ARG A CA 1
ATOM 1374 C C . ARG A 1 186 ? 5.121 -3.945 27.798 1.00 44.62 186 ARG A C 1
ATOM 1376 O O . ARG A 1 186 ? 5.030 -2.885 28.415 1.00 44.62 186 ARG A O 1
ATOM 1383 N N . SER A 1 187 ? 4.763 -5.119 28.309 1.00 43.97 187 SER A N 1
ATOM 1384 C CA . SER A 1 187 ? 4.176 -5.255 29.636 1.00 43.97 187 SER A CA 1
ATOM 1385 C C . SER A 1 187 ? 5.072 -4.547 30.663 1.00 43.97 187 SER A C 1
ATOM 1387 O O . SER A 1 187 ? 6.288 -4.768 30.622 1.00 43.97 187 SER A O 1
ATOM 1389 N N . PRO A 1 188 ? 4.524 -3.769 31.618 1.00 49.75 188 PRO A N 1
ATOM 1390 C CA . PRO A 1 188 ? 5.313 -3.092 32.657 1.00 49.75 188 PRO A CA 1
ATOM 1391 C C . PRO A 1 188 ? 6.161 -4.041 33.522 1.00 49.75 188 PRO A C 1
ATOM 1393 O O . PRO A 1 188 ? 7.025 -3.602 34.277 1.00 49.75 188 PRO A O 1
ATOM 1396 N N . TRP A 1 189 ? 5.945 -5.353 33.403 1.00 47.31 189 TRP A N 1
ATOM 1397 C CA . TRP A 1 189 ? 6.660 -6.397 34.129 1.00 47.31 189 TRP A CA 1
ATOM 1398 C C . TRP A 1 189 ? 8.177 -6.431 33.916 1.00 47.31 189 TRP A C 1
ATOM 1400 O O . TRP A 1 189 ? 8.863 -7.024 34.747 1.00 47.31 189 TRP A O 1
ATOM 1410 N N . ASN A 1 190 ? 8.715 -5.782 32.875 1.00 51.94 190 ASN A N 1
ATOM 1411 C CA . ASN A 1 190 ? 10.163 -5.737 32.646 1.00 51.94 190 ASN A CA 1
ATOM 1412 C C . ASN A 1 190 ? 10.889 -4.595 33.389 1.00 51.94 190 ASN A C 1
ATOM 1414 O O . ASN A 1 190 ? 12.110 -4.519 33.313 1.00 51.94 190 ASN A O 1
ATOM 1418 N N . ASN A 1 191 ? 10.160 -3.749 34.131 1.00 48.94 191 ASN A N 1
ATOM 1419 C CA . ASN A 1 191 ? 10.715 -2.673 34.961 1.00 48.94 191 ASN A CA 1
ATOM 1420 C C . ASN A 1 191 ? 10.560 -2.971 36.462 1.00 48.94 191 ASN A C 1
ATOM 1422 O O . ASN A 1 191 ? 10.208 -2.087 37.244 1.00 48.94 191 ASN A O 1
ATOM 1426 N N . ARG A 1 192 ? 10.817 -4.210 36.907 1.00 51.03 192 ARG A N 1
ATOM 1427 C CA . ARG A 1 192 ? 11.124 -4.397 38.334 1.00 51.03 192 ARG A CA 1
ATOM 1428 C C . ARG A 1 192 ? 12.512 -3.802 38.581 1.00 51.03 192 ARG A C 1
ATOM 1430 O O . ARG A 1 192 ? 13.447 -4.231 37.905 1.00 51.03 192 ARG A O 1
ATOM 1437 N N . PRO A 1 193 ? 12.683 -2.869 39.534 1.00 46.00 193 PRO A N 1
ATOM 1438 C CA . PRO A 1 193 ? 14.010 -2.511 40.005 1.00 46.00 193 PRO A CA 1
ATOM 1439 C C . PRO A 1 193 ? 14.702 -3.802 40.435 1.00 46.00 193 PRO A C 1
ATOM 1441 O O . PRO A 1 193 ? 14.152 -4.565 41.235 1.00 46.00 193 PRO A O 1
ATOM 1444 N N . THR A 1 194 ? 15.871 -4.081 39.866 1.00 51.00 194 THR A N 1
ATOM 1445 C CA . THR A 1 194 ? 16.752 -5.137 40.357 1.00 51.00 194 THR A CA 1
ATOM 1446 C C . THR A 1 194 ? 16.929 -4.918 41.852 1.00 51.00 194 THR A C 1
ATOM 1448 O O . THR A 1 194 ? 17.418 -3.865 42.262 1.00 51.00 194 THR A O 1
ATOM 1451 N N . ALA A 1 195 ? 16.466 -5.867 42.664 1.00 47.53 195 ALA A N 1
ATOM 1452 C CA . ALA A 1 195 ? 16.639 -5.806 44.103 1.00 47.53 195 ALA A CA 1
ATOM 1453 C C . ALA A 1 195 ? 18.135 -5.661 44.406 1.00 47.53 195 ALA A C 1
ATOM 1455 O O . ALA A 1 195 ? 18.940 -6.509 44.018 1.00 47.53 195 ALA A O 1
ATOM 1456 N N . THR A 1 196 ? 18.501 -4.566 45.066 1.00 49.91 196 THR A N 1
ATOM 1457 C CA . THR A 1 196 ? 19.836 -4.349 45.616 1.00 49.91 196 THR A CA 1
ATOM 1458 C C . THR A 1 196 ? 20.202 -5.543 46.506 1.00 49.91 196 THR A C 1
ATOM 1460 O O . THR A 1 196 ? 19.414 -5.880 47.395 1.00 49.91 196 THR A O 1
ATOM 1463 N N . PRO A 1 197 ? 21.358 -6.202 46.317 1.00 41.62 197 PRO A N 1
ATOM 1464 C CA . PRO A 1 197 ? 21.752 -7.289 47.196 1.00 41.62 197 PRO A CA 1
ATOM 1465 C C . PRO A 1 197 ? 22.149 -6.706 48.555 1.00 41.62 197 PRO A C 1
ATOM 1467 O O . PRO A 1 197 ? 23.108 -5.944 48.672 1.00 41.62 197 PRO A O 1
ATOM 1470 N N . ALA A 1 198 ? 21.395 -7.059 49.594 1.00 46.91 198 ALA A N 1
ATOM 1471 C CA . ALA A 1 198 ? 21.751 -6.773 50.975 1.00 46.91 198 ALA A CA 1
ATOM 1472 C C . ALA A 1 198 ? 22.911 -7.690 51.400 1.00 46.91 198 ALA A C 1
ATOM 1474 O O . ALA A 1 198 ? 22.695 -8.789 51.904 1.00 46.91 198 ALA A O 1
ATOM 1475 N N . HIS A 1 199 ? 24.149 -7.237 51.200 1.00 46.94 199 HIS A N 1
ATOM 1476 C CA . HIS A 1 199 ? 25.313 -7.786 51.892 1.00 46.94 199 HIS A CA 1
ATOM 1477 C C . HIS A 1 199 ? 25.750 -6.813 52.982 1.00 46.94 199 HIS A C 1
ATOM 1479 O O . HIS A 1 199 ? 26.264 -5.734 52.706 1.00 46.94 199 HIS A O 1
ATOM 1485 N N . GLY A 1 200 ? 25.525 -7.213 54.229 1.00 40.66 200 GLY A N 1
ATOM 1486 C CA . GLY A 1 200 ? 25.950 -6.466 55.402 1.00 40.66 200 GLY A CA 1
ATOM 1487 C C . GLY A 1 200 ? 25.636 -7.225 56.680 1.00 40.66 200 GLY A C 1
ATOM 1488 O O . GLY A 1 200 ? 24.693 -6.870 57.373 1.00 40.66 200 GLY A O 1
ATOM 1489 N N . TRP A 1 201 ? 26.418 -8.265 56.978 1.00 36.66 201 TRP A N 1
ATOM 1490 C CA . TRP A 1 201 ? 26.580 -8.759 58.345 1.00 36.66 201 TRP A CA 1
ATOM 1491 C C . TRP A 1 201 ? 28.066 -8.968 58.611 1.00 36.66 201 TRP A C 1
ATOM 1493 O O . TRP A 1 201 ? 28.722 -9.788 57.973 1.00 36.66 201 TRP A O 1
ATOM 1503 N N . SER A 1 202 ? 28.569 -8.153 59.528 1.00 41.09 202 SER A N 1
ATOM 1504 C CA . SER A 1 202 ? 29.879 -8.248 60.151 1.00 41.09 202 SER A CA 1
ATOM 1505 C C . SER A 1 202 ? 29.952 -9.482 61.049 1.00 41.09 202 SER A C 1
ATOM 1507 O O . SER A 1 202 ? 29.083 -9.635 61.904 1.00 41.09 202 SER A O 1
ATOM 1509 N N . THR A 1 203 ? 31.010 -10.276 60.895 1.00 49.41 203 THR A N 1
ATOM 1510 C CA . THR A 1 203 ? 31.927 -10.751 61.954 1.00 49.41 203 THR A CA 1
ATOM 1511 C C . THR A 1 203 ? 33.196 -11.251 61.291 1.00 49.41 203 THR A C 1
ATOM 1513 O O . THR A 1 203 ? 33.049 -12.056 60.343 1.00 49.41 203 THR A O 1
#

Radius of gyration: 27.97 Å; chains: 1; bounding box: 55×67×89 Å

pLDDT: mean 78.5, std 21.23, range [36.56, 98.44]

Secondary structure (DSSP, 8-state):
-PPPHHHHHHHHHHHHHHHHHHHHHHHHHHHHHHHHH---------------------S-TTPPP----EET--SSHHHHHHHHHHHHHHHHHHHHHHHHHSS------S-EEEE-TTSPPPTT-SSHHHHTT-EEEETTTTEEEEETTTHHHHHHHHH-HHHHHHHHHHHHHHHHHHHHT-S----GGG-PPPPPP------

Foldseek 3Di:
DDPDPVVVVVVVVVVVVVVVVVVVVVVVVVVVVVVVPPPPPPDDDDDDDDPDPCPPCPQDPPQPQQPADEAVDPPDPLVRLLSSLLSVLQVVCQPVVCVPQVDGDDRQDLGHYADEPPDDDDPPDPDPVVQVLDWAQDPVSSYTYHHPPPNSVVQCVPPRSVSSSVRVNVRVVVVSCSVSVVPPPPPCVVPDPDPDDDDDDDD

Sequence (203 aa):
MGPSRRSRTAFWVVAIASLLVIALVGAVLVGVFVASNENDVAVSNGAARPTETTQPDSAKPDAPAVDVPIEGGDDGDLDELVGAAITDIQAFWTEQMPATFNKEYQPVGGGFYAWSPGEPPPPCTTSEDEIAGNAYYCGESDVVAWDESSLVPHLLEAYGNLAVAIVFAHEWGHAIQARSACVARRSPWNNRPTATPAHGWST